Protein AF-A0A6C1RHY1-F1 (afdb_monomer_lite)

Structure (mmCIF, N/CA/C/O backbone):
data_AF-A0A6C1RHY1-F1
#
_entry.id   AF-A0A6C1RHY1-F1
#
loop_
_atom_site.group_PDB
_atom_site.id
_atom_site.type_symbol
_atom_site.label_atom_id
_atom_site.label_alt_id
_atom_site.label_comp_id
_atom_site.label_asym_id
_atom_site.label_entity_id
_atom_site.label_seq_id
_atom_site.pdbx_PDB_ins_code
_atom_site.Cartn_x
_atom_site.Cartn_y
_atom_site.Cartn_z
_atom_site.occupancy
_atom_site.B_iso_or_equiv
_atom_site.auth_seq_id
_atom_site.auth_comp_id
_atom_site.auth_asym_id
_atom_site.auth_atom_id
_atom_site.pdbx_PDB_model_num
ATOM 1 N N . MET A 1 1 ? 21.520 1.377 -17.203 1.00 54.38 1 MET A N 1
ATOM 2 C CA . MET A 1 1 ? 20.411 1.561 -18.165 1.00 54.38 1 MET A CA 1
ATOM 3 C C . MET A 1 1 ? 19.654 2.806 -17.740 1.00 54.38 1 MET A C 1
ATOM 5 O O . MET A 1 1 ? 19.207 2.823 -16.600 1.00 54.38 1 MET A O 1
ATOM 9 N N . HIS A 1 2 ? 19.615 3.848 -18.574 1.00 81.88 2 HIS A N 1
ATOM 10 C CA . HIS A 1 2 ? 18.884 5.083 -18.265 1.00 81.88 2 HIS A CA 1
ATOM 11 C C . HIS A 1 2 ? 17.379 4.798 -18.227 1.00 81.88 2 HIS A C 1
ATOM 13 O O . HIS A 1 2 ? 16.886 4.067 -19.089 1.00 81.88 2 HIS A O 1
ATOM 19 N N . ASP A 1 3 ? 16.674 5.346 -17.235 1.00 87.56 3 ASP A N 1
ATOM 20 C CA . ASP A 1 3 ? 15.243 5.097 -17.020 1.00 87.56 3 ASP A CA 1
ATOM 21 C C . ASP A 1 3 ? 14.406 5.443 -18.259 1.00 87.56 3 ASP A C 1
ATOM 23 O O . ASP A 1 3 ? 13.439 4.750 -18.550 1.00 87.56 3 ASP A O 1
ATOM 27 N N . GLU A 1 4 ? 14.826 6.419 -19.066 1.00 89.81 4 GLU A N 1
ATOM 28 C CA . GLU A 1 4 ? 14.180 6.775 -20.335 1.00 89.81 4 GLU A CA 1
ATOM 29 C C . GLU A 1 4 ? 14.078 5.597 -21.321 1.00 89.81 4 GLU A C 1
ATOM 31 O O . GLU A 1 4 ? 13.006 5.335 -21.867 1.00 89.81 4 GLU A O 1
ATOM 36 N N . ALA A 1 5 ? 15.162 4.837 -21.510 1.00 90.94 5 ALA A N 1
ATOM 37 C CA . ALA A 1 5 ? 15.164 3.683 -22.411 1.00 90.94 5 ALA A CA 1
ATOM 38 C C . ALA A 1 5 ? 14.262 2.557 -21.885 1.00 90.94 5 ALA A C 1
ATOM 40 O O . ALA A 1 5 ? 13.584 1.882 -22.658 1.00 90.94 5 ALA A O 1
ATOM 41 N N . LEU A 1 6 ? 14.230 2.382 -20.562 1.00 92.06 6 LEU A N 1
ATOM 42 C CA . LEU A 1 6 ? 13.371 1.406 -19.902 1.00 92.06 6 LEU A CA 1
ATOM 43 C C . LEU A 1 6 ? 11.891 1.797 -20.018 1.00 92.06 6 LEU A C 1
ATOM 45 O O . LEU A 1 6 ? 11.060 0.961 -20.355 1.00 92.06 6 LEU A O 1
ATOM 49 N N . ILE A 1 7 ? 11.560 3.071 -19.794 1.00 94.00 7 ILE A N 1
ATOM 50 C CA . ILE A 1 7 ? 10.203 3.611 -19.943 1.00 94.00 7 ILE A CA 1
ATOM 51 C C . ILE A 1 7 ? 9.725 3.466 -21.392 1.00 94.00 7 ILE A C 1
ATOM 53 O O . ILE A 1 7 ? 8.589 3.049 -21.611 1.00 94.00 7 ILE A O 1
ATOM 57 N N . ALA A 1 8 ? 10.583 3.765 -22.373 1.00 92.38 8 ALA A N 1
ATOM 58 C CA . ALA A 1 8 ? 10.270 3.571 -23.787 1.00 92.38 8 ALA A CA 1
ATOM 59 C C . ALA A 1 8 ? 10.000 2.092 -24.105 1.00 92.38 8 ALA A C 1
ATOM 61 O O . ALA A 1 8 ? 8.970 1.772 -24.692 1.00 92.38 8 ALA A O 1
ATOM 62 N N . ALA A 1 9 ? 10.856 1.180 -23.630 1.00 92.62 9 ALA A N 1
ATOM 63 C CA . ALA A 1 9 ? 10.649 -0.256 -23.807 1.00 92.62 9 ALA A CA 1
ATOM 64 C C . ALA A 1 9 ? 9.325 -0.735 -23.184 1.00 92.62 9 ALA A C 1
ATOM 66 O O . ALA A 1 9 ? 8.593 -1.503 -23.801 1.00 92.62 9 ALA A O 1
ATOM 67 N N . LEU A 1 10 ? 8.972 -0.246 -21.991 1.00 93.75 10 LEU A N 1
ATOM 68 C CA . LEU A 1 10 ? 7.709 -0.581 -21.325 1.00 93.75 10 LEU A CA 1
ATOM 69 C C . LEU A 1 10 ? 6.482 -0.011 -22.043 1.00 93.75 10 LEU A C 1
ATOM 71 O O . LEU A 1 10 ? 5.404 -0.606 -21.981 1.00 93.75 10 LEU A O 1
ATOM 75 N N . ALA A 1 11 ? 6.630 1.137 -22.707 1.00 90.31 11 ALA A N 1
ATOM 76 C CA . ALA A 1 11 ? 5.564 1.727 -23.499 1.00 90.31 11 ALA A CA 1
ATOM 77 C C . ALA A 1 11 ? 5.227 0.862 -24.725 1.00 90.31 11 ALA A C 1
ATOM 79 O O . ALA A 1 11 ? 4.062 0.775 -25.084 1.00 90.31 11 ALA A O 1
ATOM 80 N N . ASP A 1 12 ? 6.180 0.151 -25.315 1.00 89.19 12 ASP A N 1
ATOM 81 C CA . ASP A 1 12 ? 5.901 -0.680 -26.496 1.00 89.19 12 ASP A CA 1
ATOM 82 C C . ASP A 1 12 ? 5.704 -2.172 -26.164 1.00 89.19 12 ASP A C 1
ATOM 84 O O . ASP A 1 12 ? 5.293 -2.961 -27.016 1.00 89.19 12 ASP A O 1
ATOM 88 N N . ALA A 1 13 ? 5.961 -2.565 -24.915 1.00 92.00 13 ALA A N 1
ATOM 89 C CA . ALA A 1 13 ? 5.894 -3.945 -24.455 1.00 92.00 13 ALA A CA 1
ATOM 90 C C . ALA A 1 13 ? 4.460 -4.484 -24.327 1.00 92.00 13 ALA A C 1
ATOM 92 O O . ALA A 1 13 ? 3.531 -3.793 -23.892 1.00 92.00 13 ALA A O 1
ATOM 93 N N . THR A 1 14 ? 4.300 -5.786 -24.593 1.00 93.81 14 THR A N 1
ATOM 94 C CA . THR A 1 14 ? 3.120 -6.513 -24.118 1.00 93.81 14 THR A CA 1
ATOM 95 C C . THR A 1 14 ? 3.114 -6.559 -22.588 1.00 93.81 14 THR A C 1
ATOM 97 O O . THR A 1 14 ? 4.126 -6.311 -21.933 1.00 93.81 14 THR A O 1
ATOM 100 N N . LEU A 1 15 ? 1.974 -6.902 -21.983 1.00 92.56 15 LEU A N 1
ATOM 101 C CA . LEU A 1 15 ? 1.899 -7.012 -20.524 1.00 92.56 15 LEU A CA 1
ATOM 102 C C . LEU A 1 15 ? 2.893 -8.045 -19.965 1.00 92.56 15 LEU A C 1
ATOM 104 O O . LEU A 1 15 ? 3.502 -7.796 -18.930 1.00 92.56 15 LEU A O 1
ATOM 108 N N . ALA A 1 16 ? 3.053 -9.189 -20.639 1.00 94.19 16 ALA A N 1
ATOM 109 C CA . ALA A 1 16 ? 3.982 -10.233 -20.210 1.00 94.19 16 ALA A CA 1
ATOM 110 C C . ALA A 1 16 ? 5.433 -9.735 -20.272 1.00 94.19 16 ALA A C 1
ATOM 112 O O . ALA A 1 16 ? 6.139 -9.796 -19.266 1.00 94.19 16 ALA A O 1
ATOM 113 N N . ASP A 1 17 ? 5.823 -9.137 -21.400 1.00 95.44 17 ASP A N 1
ATOM 114 C CA . ASP A 1 17 ? 7.170 -8.590 -21.586 1.00 95.44 17 ASP A CA 1
ATOM 115 C C . ASP A 1 17 ? 7.454 -7.467 -20.579 1.00 95.44 17 ASP A C 1
ATOM 117 O O . ASP A 1 17 ? 8.544 -7.390 -20.019 1.00 95.44 17 ASP A O 1
ATOM 121 N N . ALA A 1 18 ? 6.462 -6.623 -20.272 1.00 95.31 18 ALA A N 1
ATOM 122 C CA . ALA A 1 18 ? 6.609 -5.558 -19.285 1.00 95.31 18 ALA A CA 1
ATOM 123 C C . ALA A 1 18 ? 6.934 -6.103 -17.880 1.00 95.31 18 ALA A C 1
ATOM 125 O O . ALA A 1 18 ? 7.758 -5.522 -17.170 1.00 95.31 18 ALA A O 1
ATOM 126 N N . PHE A 1 19 ? 6.341 -7.233 -17.475 1.00 95.25 19 PHE A N 1
ATOM 127 C CA . PHE A 1 19 ? 6.678 -7.888 -16.205 1.00 95.25 19 PHE A CA 1
ATOM 128 C C . PHE A 1 19 ? 8.091 -8.477 -16.199 1.00 95.25 19 PHE A C 1
ATOM 130 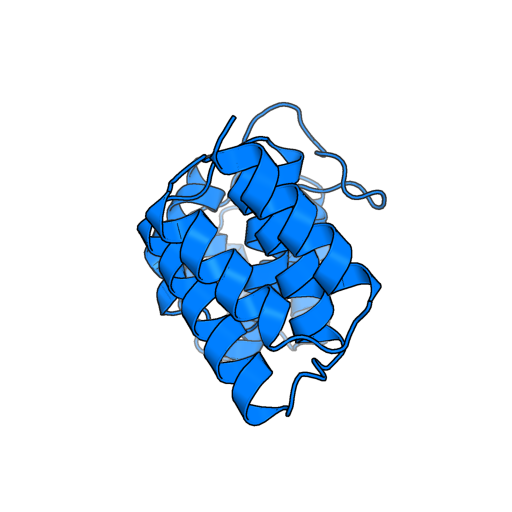O O . PHE A 1 19 ? 8.767 -8.423 -15.165 1.00 95.25 19 PHE A O 1
ATOM 137 N N . GLU A 1 20 ? 8.551 -9.034 -17.317 1.00 95.31 20 GLU A N 1
ATOM 138 C CA . GLU A 1 20 ? 9.913 -9.560 -17.445 1.00 95.31 20 GLU A CA 1
ATOM 139 C C . GLU A 1 20 ? 10.945 -8.431 -17.404 1.00 95.31 20 GLU A C 1
ATOM 141 O O . GLU A 1 20 ? 11.870 -8.473 -16.590 1.00 95.31 20 GLU A O 1
ATOM 146 N N . ILE A 1 21 ? 10.718 -7.371 -18.184 1.00 94.44 21 ILE A N 1
ATOM 147 C CA . ILE A 1 21 ? 11.541 -6.158 -18.210 1.00 94.44 21 ILE A CA 1
ATOM 148 C C . ILE A 1 21 ? 11.680 -5.573 -16.798 1.00 94.44 21 ILE A C 1
ATOM 150 O O . ILE A 1 21 ? 12.793 -5.306 -16.341 1.00 94.44 21 ILE A O 1
ATOM 154 N N . LEU A 1 22 ? 10.567 -5.411 -16.071 1.00 94.81 22 LEU A N 1
ATOM 155 C CA . LEU A 1 22 ? 10.599 -4.884 -14.704 1.00 94.81 22 LEU A CA 1
ATOM 156 C C . LEU A 1 22 ? 11.233 -5.846 -13.701 1.00 94.81 22 LEU A C 1
ATOM 158 O O . LEU A 1 22 ? 11.829 -5.385 -12.730 1.00 94.81 22 LEU A O 1
ATOM 162 N N . SER A 1 23 ? 11.131 -7.160 -13.917 1.00 93.38 23 SER A N 1
ATOM 163 C CA . SER A 1 23 ? 11.814 -8.137 -13.064 1.00 93.38 23 SER A CA 1
ATOM 164 C C . SER A 1 23 ? 13.329 -8.004 -13.200 1.00 93.38 23 SER A C 1
ATOM 166 O O . SER A 1 23 ? 14.000 -7.914 -12.179 1.00 93.38 23 SER A O 1
ATOM 168 N N . GLY A 1 24 ? 13.848 -7.889 -14.428 1.00 91.88 24 GLY A N 1
ATOM 169 C CA . GLY A 1 24 ? 15.274 -7.642 -14.659 1.00 91.88 24 GLY A CA 1
ATOM 170 C C . GLY A 1 24 ? 15.728 -6.282 -14.120 1.00 91.88 24 GLY A C 1
ATOM 171 O O . GLY A 1 24 ? 16.785 -6.174 -13.504 1.00 91.88 24 GLY A O 1
ATOM 172 N N . ALA A 1 25 ? 14.906 -5.237 -14.267 1.00 90.69 25 ALA A N 1
ATOM 173 C CA . ALA A 1 25 ? 15.211 -3.925 -13.692 1.00 90.69 25 ALA A CA 1
ATOM 174 C C . ALA A 1 25 ? 15.291 -3.954 -12.153 1.00 90.69 25 ALA A C 1
ATOM 176 O O . ALA A 1 25 ? 16.091 -3.222 -11.573 1.00 90.69 25 ALA A O 1
ATOM 177 N N . ALA A 1 26 ? 14.489 -4.801 -11.502 1.00 91.25 26 ALA A N 1
ATOM 178 C CA . ALA A 1 26 ? 14.437 -4.943 -10.050 1.00 91.25 26 ALA A CA 1
ATOM 179 C C . ALA A 1 26 ? 15.614 -5.733 -9.444 1.00 91.25 26 ALA A C 1
ATOM 181 O O . ALA A 1 26 ? 15.815 -5.677 -8.232 1.00 91.25 26 ALA A O 1
ATOM 182 N N . GLU A 1 27 ? 16.403 -6.455 -10.247 1.00 86.81 27 GLU A N 1
ATOM 183 C CA . GLU A 1 27 ? 17.592 -7.185 -9.772 1.00 86.81 27 GLU A CA 1
ATOM 184 C C . GLU A 1 27 ? 18.748 -6.254 -9.371 1.00 86.81 27 GLU A C 1
ATOM 186 O O . GLU A 1 27 ? 19.634 -6.653 -8.614 1.00 86.81 27 GLU A O 1
ATOM 191 N N . HIS A 1 28 ? 18.714 -5.000 -9.828 1.00 80.12 28 HIS A N 1
ATOM 192 C CA . HIS A 1 28 ? 19.685 -3.957 -9.501 1.00 80.12 28 HIS A CA 1
ATOM 193 C C . HIS A 1 28 ? 18.967 -2.806 -8.776 1.00 80.12 28 HIS A C 1
ATOM 195 O O . HIS A 1 28 ? 18.522 -1.865 -9.439 1.00 80.12 28 HIS A O 1
ATOM 201 N N . PRO A 1 29 ? 18.798 -2.902 -7.441 1.00 68.00 29 PRO A N 1
ATOM 202 C CA . PRO A 1 29 ? 17.783 -2.173 -6.673 1.00 68.00 29 PRO A CA 1
ATOM 203 C C . PRO A 1 29 ? 18.125 -0.703 -6.379 1.00 68.00 29 PRO A C 1
ATOM 205 O O . PRO A 1 29 ? 17.750 -0.178 -5.332 1.00 68.00 29 PRO A O 1
ATOM 208 N N . ASP A 1 30 ? 18.802 -0.015 -7.295 1.00 80.31 30 ASP A N 1
ATOM 209 C CA . ASP A 1 30 ? 18.948 1.434 -7.192 1.00 80.31 30 ASP A CA 1
ATOM 210 C C . ASP A 1 30 ? 17.560 2.094 -7.232 1.00 80.31 30 ASP A C 1
ATOM 212 O O . ASP A 1 30 ? 16.648 1.635 -7.931 1.00 80.31 30 ASP A O 1
ATOM 216 N N . GLU A 1 31 ? 17.372 3.177 -6.474 1.00 81.25 31 GLU A N 1
ATOM 217 C CA . GLU A 1 31 ? 16.128 3.938 -6.561 1.00 81.25 31 GLU A CA 1
ATOM 218 C C . GLU A 1 31 ? 15.960 4.508 -7.977 1.00 81.25 31 GLU A C 1
ATOM 220 O O . GLU A 1 31 ? 16.819 5.231 -8.481 1.00 81.25 31 GLU A O 1
ATOM 225 N N . ARG A 1 32 ? 14.817 4.205 -8.602 1.00 89.69 32 ARG A N 1
ATOM 226 C CA . ARG A 1 32 ? 14.437 4.657 -9.952 1.00 89.69 32 ARG A CA 1
ATOM 227 C C . ARG A 1 32 ? 13.164 5.503 -9.894 1.00 89.69 32 ARG A C 1
ATOM 229 O O . ARG A 1 32 ? 12.084 5.036 -10.280 1.00 89.69 32 ARG A O 1
ATOM 236 N N . PRO A 1 33 ? 13.234 6.723 -9.332 1.00 87.44 33 PRO A N 1
ATOM 237 C CA . PRO A 1 33 ? 12.052 7.550 -9.112 1.00 87.44 33 PRO A CA 1
ATOM 238 C C . PRO A 1 33 ? 11.375 7.965 -10.424 1.00 87.44 33 PRO A C 1
ATOM 240 O O . PRO A 1 33 ? 10.158 8.117 -10.450 1.00 87.44 33 PRO A O 1
ATOM 243 N N . GLU A 1 34 ? 12.123 8.105 -11.520 1.00 90.75 34 GLU A N 1
ATOM 244 C CA . GLU A 1 34 ? 11.604 8.499 -12.839 1.00 90.75 34 GLU A CA 1
ATOM 245 C C . GLU A 1 34 ? 10.796 7.371 -13.490 1.00 90.75 34 GLU A C 1
ATOM 247 O O . GLU A 1 34 ? 9.679 7.596 -13.978 1.00 90.75 34 GLU A O 1
ATOM 252 N N . LEU A 1 35 ? 11.315 6.140 -13.423 1.00 92.81 35 LEU A N 1
ATOM 253 C CA . LEU A 1 35 ? 10.567 4.939 -13.786 1.00 92.81 35 LEU A CA 1
ATOM 254 C C . LEU A 1 35 ? 9.276 4.832 -12.969 1.00 92.81 35 LEU A C 1
ATOM 256 O O . LEU A 1 35 ? 8.190 4.682 -13.536 1.00 92.81 35 LEU A O 1
ATOM 260 N N . LEU A 1 36 ? 9.376 4.942 -11.640 1.00 92.69 36 LEU A N 1
ATOM 261 C CA . LEU A 1 36 ? 8.217 4.831 -10.759 1.00 92.69 36 LEU A CA 1
ATOM 262 C C . LEU A 1 36 ? 7.185 5.929 -11.041 1.00 92.69 36 LEU A C 1
ATOM 264 O O . LEU A 1 36 ? 5.993 5.638 -11.131 1.00 92.69 36 LEU A O 1
ATOM 268 N N . GLN A 1 37 ? 7.627 7.173 -11.242 1.00 92.56 37 GLN A N 1
ATOM 269 C CA . GLN A 1 37 ? 6.751 8.292 -11.590 1.00 92.56 37 GLN A CA 1
ATOM 270 C C . GLN A 1 37 ? 5.970 8.008 -12.873 1.00 92.56 37 GLN A C 1
ATOM 272 O O . GLN A 1 37 ? 4.771 8.288 -12.934 1.00 92.56 37 GLN A O 1
ATOM 277 N N . SER A 1 38 ? 6.635 7.435 -13.877 1.00 92.38 38 SER A N 1
ATOM 278 C CA . SER A 1 38 ? 6.025 7.084 -15.161 1.00 92.38 38 SER A CA 1
ATOM 279 C C . SER A 1 38 ? 4.991 5.967 -15.013 1.00 92.38 38 SER A C 1
ATOM 281 O O . SER A 1 38 ? 3.892 6.070 -15.554 1.00 92.38 38 SER A O 1
ATOM 283 N N . LEU A 1 39 ? 5.286 4.941 -14.211 1.00 93.31 39 LEU A N 1
ATOM 284 C CA . LEU A 1 39 ? 4.340 3.860 -13.922 1.00 93.31 39 LEU A CA 1
ATOM 285 C C . LEU A 1 39 ? 3.119 4.353 -13.121 1.00 93.31 39 LEU A C 1
ATOM 287 O O . LEU A 1 39 ? 1.986 3.981 -13.420 1.00 93.31 39 LEU A O 1
ATOM 291 N N . VAL A 1 40 ? 3.312 5.232 -12.135 1.00 91.25 40 VAL A N 1
ATOM 292 C CA . VAL A 1 40 ? 2.212 5.787 -11.321 1.00 91.25 40 VAL A CA 1
ATOM 293 C C . VAL A 1 40 ? 1.317 6.729 -12.135 1.00 91.25 40 VAL A C 1
ATOM 295 O O . VAL A 1 40 ? 0.088 6.688 -11.999 1.00 91.25 40 VAL A O 1
ATOM 298 N N . ASN A 1 41 ? 1.914 7.548 -13.008 1.00 90.06 41 ASN A N 1
ATOM 299 C CA . ASN A 1 41 ? 1.180 8.460 -13.892 1.00 90.06 41 ASN A CA 1
ATOM 300 C C . ASN A 1 41 ? 0.476 7.738 -15.047 1.00 90.06 41 ASN A C 1
ATOM 302 O O . ASN A 1 41 ? -0.490 8.268 -15.598 1.00 90.06 41 ASN A O 1
ATOM 306 N N . GLY A 1 42 ? 0.916 6.523 -15.362 1.00 87.12 42 GLY A N 1
ATOM 307 C CA . GLY A 1 42 ? 0.407 5.718 -16.456 1.00 87.12 42 GLY A CA 1
ATOM 308 C C . GLY A 1 42 ? 1.332 5.773 -17.666 1.00 87.12 42 GLY A C 1
ATOM 309 O O . GLY A 1 42 ? 1.698 6.844 -18.151 1.00 87.12 42 GLY A O 1
ATOM 310 N N . LEU A 1 43 ? 1.670 4.596 -18.184 1.00 87.31 43 LEU A N 1
ATOM 311 C CA . LEU A 1 43 ? 2.347 4.464 -19.469 1.00 87.31 43 LEU A CA 1
ATOM 312 C C . LEU A 1 43 ? 1.330 4.686 -20.593 1.00 87.31 43 LEU A C 1
ATOM 314 O O . LEU A 1 43 ? 0.198 4.218 -20.506 1.00 87.31 43 LEU A O 1
ATOM 318 N N . ARG A 1 44 ? 1.726 5.379 -21.669 1.00 80.88 44 ARG A N 1
ATOM 319 C CA . ARG A 1 44 ? 0.811 5.775 -22.763 1.00 80.88 44 ARG A CA 1
ATOM 320 C C . ARG A 1 44 ? 0.063 4.602 -23.408 1.00 80.88 44 ARG A C 1
ATOM 322 O O . ARG A 1 44 ? -1.051 4.785 -23.887 1.00 80.88 44 ARG A O 1
ATOM 329 N N . SER A 1 45 ? 0.675 3.427 -23.431 1.00 79.94 45 SER A N 1
ATOM 330 C CA . SER A 1 45 ? 0.155 2.203 -24.045 1.00 79.94 45 SER A CA 1
ATOM 331 C C . SER A 1 45 ? -0.672 1.327 -23.113 1.00 79.94 45 SER A C 1
ATOM 333 O O . SER A 1 45 ? -1.376 0.429 -23.573 1.00 79.94 45 SER A O 1
ATOM 335 N N . HIS A 1 46 ? -0.619 1.585 -21.807 1.00 83.44 46 HIS A N 1
ATOM 336 C CA . HIS A 1 46 ? -1.251 0.745 -20.803 1.00 83.44 46 HIS A CA 1
ATOM 337 C C . HIS A 1 46 ? -2.408 1.482 -20.146 1.00 83.44 46 HIS A C 1
ATOM 339 O O . HIS A 1 46 ? -2.374 2.688 -19.903 1.00 83.44 46 HIS A O 1
ATOM 345 N N . ARG A 1 47 ? -3.456 0.738 -19.781 1.00 87.94 47 ARG A N 1
ATOM 346 C CA . ARG A 1 47 ? -4.478 1.297 -18.891 1.00 87.94 47 ARG A CA 1
ATOM 347 C C . ARG A 1 47 ? -3.823 1.673 -17.561 1.00 87.94 47 ARG A C 1
ATOM 349 O O . ARG A 1 47 ? -2.895 1.010 -17.100 1.00 87.94 47 ARG A O 1
ATOM 356 N N . ARG A 1 48 ? -4.351 2.700 -16.900 1.00 89.06 48 ARG A N 1
ATOM 357 C CA . ARG A 1 48 ? -3.801 3.204 -15.634 1.00 89.06 48 ARG A CA 1
ATOM 358 C C . ARG A 1 48 ? -3.632 2.114 -14.569 1.00 89.06 48 ARG A C 1
ATOM 360 O O . ARG A 1 48 ? -2.562 2.001 -13.986 1.00 89.06 48 ARG A O 1
ATOM 367 N N . TRP A 1 49 ? -4.646 1.267 -14.378 1.00 87.00 49 TRP A N 1
ATOM 368 C CA . TRP A 1 49 ? -4.587 0.159 -13.416 1.00 87.00 49 TRP A CA 1
ATOM 369 C C . TRP A 1 49 ? -3.496 -0.871 -13.757 1.00 87.00 49 TRP A C 1
ATOM 371 O O . TRP A 1 49 ? -2.853 -1.397 -12.856 1.00 87.00 49 TRP A O 1
ATOM 381 N N . VAL A 1 50 ? -3.217 -1.105 -15.048 1.00 90.81 50 VAL A N 1
ATOM 382 C CA . VAL A 1 50 ? -2.099 -1.960 -15.483 1.00 90.81 50 VAL A CA 1
ATOM 383 C C . VAL A 1 50 ? -0.772 -1.320 -15.093 1.00 90.81 50 VAL A C 1
ATOM 385 O O . VAL A 1 50 ? 0.096 -1.990 -14.548 1.00 90.81 50 VAL A O 1
ATOM 388 N N . SER A 1 51 ? -0.630 -0.010 -15.301 1.00 92.69 51 SER A N 1
ATOM 389 C CA . SER A 1 51 ? 0.587 0.708 -14.903 1.00 92.69 51 SER A CA 1
ATOM 390 C C . SER A 1 51 ? 0.793 0.682 -13.381 1.00 92.69 51 SER A C 1
ATOM 392 O O . SER A 1 51 ? 1.918 0.526 -12.914 1.00 92.69 51 SER A O 1
ATOM 394 N N . HIS A 1 52 ? -0.289 0.732 -12.592 1.00 94.00 52 HIS A N 1
ATOM 395 C CA . HIS A 1 52 ? -0.228 0.559 -11.134 1.00 94.00 52 HIS A CA 1
ATOM 396 C C . HIS A 1 52 ? 0.166 -0.860 -10.719 1.00 94.00 52 HIS A C 1
ATOM 398 O O . HIS A 1 52 ? 0.975 -1.014 -9.807 1.00 94.00 52 HIS A O 1
ATOM 404 N N . MET A 1 53 ? -0.335 -1.893 -11.402 1.00 93.06 53 MET A N 1
ATOM 405 C CA . MET A 1 53 ? 0.117 -3.271 -11.182 1.00 93.06 53 MET A CA 1
ATOM 406 C C . MET A 1 53 ? 1.603 -3.455 -11.508 1.00 93.06 53 MET A C 1
ATOM 408 O O . MET A 1 53 ? 2.317 -4.120 -10.761 1.00 93.06 53 MET A O 1
ATOM 412 N N . LEU A 1 54 ? 2.077 -2.851 -12.599 1.00 94.75 54 LEU A N 1
ATOM 413 C CA . LEU A 1 54 ? 3.488 -2.868 -12.980 1.00 94.75 54 LEU A CA 1
ATOM 414 C C . LEU A 1 54 ? 4.357 -2.144 -11.937 1.00 94.75 54 LEU A C 1
ATOM 416 O O . LEU A 1 54 ? 5.383 -2.682 -11.524 1.00 94.75 54 LEU A O 1
ATOM 420 N N . ALA A 1 55 ? 3.917 -0.981 -11.438 1.00 95.12 55 ALA A N 1
ATOM 421 C CA . ALA A 1 55 ? 4.578 -0.282 -10.330 1.00 95.12 55 ALA A CA 1
ATOM 422 C C . ALA A 1 55 ? 4.661 -1.152 -9.069 1.00 95.12 55 ALA A C 1
ATOM 424 O O . ALA A 1 55 ? 5.723 -1.251 -8.457 1.00 95.12 55 ALA A O 1
ATOM 425 N N . ALA A 1 56 ? 3.554 -1.799 -8.697 1.00 95.00 56 ALA A N 1
ATOM 426 C CA . ALA A 1 56 ? 3.486 -2.681 -7.536 1.00 95.00 56 ALA A CA 1
ATOM 427 C C . ALA A 1 56 ? 4.487 -3.838 -7.662 1.00 95.00 56 ALA A C 1
ATOM 429 O O . ALA A 1 56 ? 5.277 -4.067 -6.748 1.00 95.00 56 ALA A O 1
ATOM 430 N N . HIS A 1 57 ? 4.506 -4.507 -8.818 1.00 95.00 57 HIS A N 1
ATOM 431 C CA . HIS A 1 57 ? 5.439 -5.597 -9.101 1.00 95.00 57 HIS A CA 1
ATOM 432 C C . HIS A 1 57 ? 6.898 -5.149 -9.028 1.00 95.00 57 HIS A C 1
ATOM 434 O O . HIS A 1 57 ? 7.698 -5.782 -8.342 1.00 95.00 57 HIS A O 1
ATOM 440 N N . TYR A 1 58 ? 7.239 -4.044 -9.697 1.00 95.38 58 TYR A N 1
ATOM 441 C CA . TYR A 1 58 ? 8.591 -3.488 -9.670 1.00 95.38 58 TYR A CA 1
ATOM 442 C C . TYR A 1 58 ? 9.055 -3.219 -8.234 1.00 95.38 58 TYR A C 1
ATOM 444 O O . TYR A 1 58 ? 10.117 -3.685 -7.829 1.00 95.38 58 TYR A O 1
ATOM 452 N N . LEU A 1 59 ? 8.231 -2.529 -7.443 1.00 94.75 59 LEU A N 1
A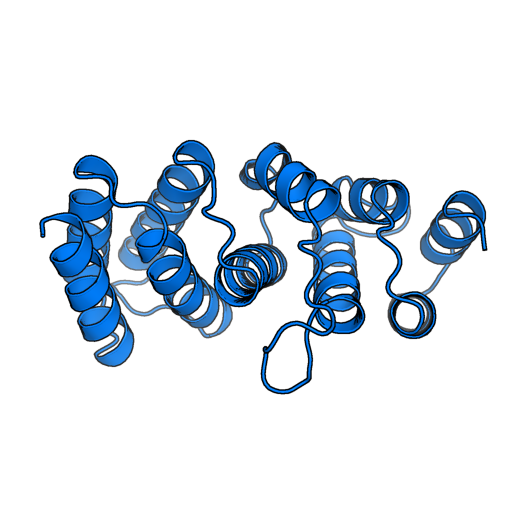TOM 453 C CA . LEU A 1 59 ? 8.552 -2.163 -6.067 1.00 94.75 59 LEU A CA 1
ATOM 454 C C . LEU A 1 59 ? 8.713 -3.376 -5.150 1.00 94.75 59 LEU A C 1
ATOM 456 O O . LEU A 1 59 ? 9.673 -3.435 -4.384 1.00 94.75 59 LEU A O 1
ATOM 460 N N . GLU A 1 60 ? 7.805 -4.352 -5.220 1.00 93.69 60 GLU A N 1
ATOM 461 C CA . GLU A 1 60 ? 7.930 -5.572 -4.418 1.00 93.69 60 GLU A CA 1
ATOM 462 C C . GLU A 1 60 ? 9.213 -6.323 -4.756 1.00 93.69 60 GLU A C 1
ATOM 464 O O . GLU A 1 60 ? 9.919 -6.768 -3.853 1.00 93.69 60 GLU A O 1
ATOM 469 N N . ARG A 1 61 ? 9.553 -6.436 -6.044 1.00 93.69 61 ARG A N 1
ATOM 470 C CA . ARG A 1 61 ? 10.770 -7.134 -6.459 1.00 93.69 61 ARG A CA 1
ATOM 471 C C . ARG A 1 61 ? 12.040 -6.377 -6.108 1.00 93.69 61 ARG A C 1
ATOM 473 O O . ARG A 1 61 ? 12.995 -7.024 -5.695 1.00 93.69 61 ARG A O 1
ATOM 480 N N . ALA A 1 62 ? 12.052 -5.057 -6.263 1.00 93.06 62 ALA A N 1
ATOM 481 C CA . ALA A 1 62 ? 13.248 -4.249 -6.055 1.00 93.06 62 ALA A CA 1
ATOM 482 C C . ALA A 1 62 ? 13.538 -4.022 -4.565 1.00 93.06 62 ALA A C 1
ATOM 484 O O . ALA A 1 62 ? 14.697 -3.965 -4.166 1.00 93.06 62 ALA A O 1
ATOM 485 N N . MET A 1 63 ? 12.498 -3.948 -3.727 1.00 94.00 63 MET A N 1
ATOM 486 C CA . MET A 1 63 ? 12.636 -3.468 -2.346 1.00 94.00 63 MET A CA 1
ATOM 487 C C . MET A 1 63 ? 12.331 -4.525 -1.282 1.00 94.00 63 MET A C 1
ATOM 489 O O . MET A 1 63 ? 12.783 -4.387 -0.148 1.00 94.00 63 MET A O 1
ATOM 493 N N . LEU A 1 64 ? 11.602 -5.598 -1.611 1.00 93.19 64 LEU A N 1
ATOM 494 C CA . LEU A 1 64 ? 11.199 -6.610 -0.631 1.00 93.19 64 LEU A CA 1
ATOM 495 C C . LEU A 1 64 ? 11.731 -8.002 -0.966 1.00 93.19 64 LEU A C 1
ATOM 497 O O . LEU A 1 64 ? 11.706 -8.472 -2.107 1.00 93.19 64 LEU A O 1
ATOM 501 N N . GLN A 1 65 ? 12.204 -8.689 0.065 1.00 92.88 65 GLN A N 1
ATOM 502 C CA . GLN A 1 65 ? 12.477 -10.116 0.013 1.00 92.88 65 GLN A CA 1
ATOM 503 C C . GLN A 1 65 ? 11.150 -10.899 -0.068 1.00 92.88 65 GLN A C 1
ATOM 505 O O . GLN A 1 65 ? 10.083 -10.353 0.239 1.00 92.88 65 GLN A O 1
ATOM 510 N N . PRO A 1 66 ? 11.170 -12.186 -0.467 1.00 90.00 66 PRO A N 1
ATOM 511 C CA . PRO A 1 66 ? 9.955 -13.003 -0.536 1.00 90.00 66 PRO A CA 1
ATOM 512 C C . PRO A 1 66 ? 9.178 -13.088 0.785 1.00 90.00 66 PRO A C 1
ATOM 514 O O . PRO A 1 66 ? 7.952 -13.186 0.769 1.00 90.00 66 PRO A O 1
ATOM 517 N N . ASP A 1 67 ? 9.871 -13.003 1.922 1.00 91.88 67 ASP A N 1
ATOM 518 C CA . ASP A 1 67 ? 9.273 -12.979 3.262 1.00 91.88 67 ASP A CA 1
ATOM 519 C C . ASP A 1 67 ? 8.694 -11.602 3.656 1.00 91.88 67 ASP A C 1
ATOM 521 O O . ASP A 1 67 ? 8.044 -11.467 4.691 1.00 91.88 67 ASP A O 1
ATOM 525 N N . GLY A 1 68 ? 8.875 -10.582 2.811 1.00 89.69 68 GLY A N 1
ATOM 526 C CA . GLY A 1 68 ? 8.429 -9.211 3.041 1.00 89.69 68 GLY A CA 1
ATOM 527 C C . GLY A 1 68 ? 9.376 -8.355 3.874 1.00 89.69 68 GLY A C 1
ATOM 528 O O . GLY A 1 68 ? 9.016 -7.214 4.161 1.00 89.69 68 GLY A O 1
ATOM 529 N N . SER A 1 69 ? 10.556 -8.858 4.241 1.00 93.19 69 SER A N 1
ATOM 530 C CA . SER A 1 69 ? 11.609 -8.034 4.833 1.00 93.19 69 SER A CA 1
ATOM 531 C C . SER A 1 69 ? 12.257 -7.111 3.784 1.00 93.19 69 SER A C 1
ATOM 533 O O . SER A 1 69 ? 12.200 -7.404 2.583 1.00 93.19 69 SER A O 1
ATOM 535 N N . PRO A 1 70 ? 12.857 -5.980 4.194 1.00 94.38 70 PRO A N 1
ATOM 536 C CA . PRO A 1 70 ? 13.622 -5.126 3.289 1.00 94.38 70 PRO A CA 1
ATOM 537 C C . PRO A 1 70 ? 14.752 -5.884 2.577 1.00 94.38 70 PRO A C 1
ATOM 539 O O . PRO A 1 70 ? 15.441 -6.709 3.181 1.00 94.38 70 PRO A O 1
ATOM 542 N N . ARG A 1 71 ? 14.982 -5.586 1.294 1.00 91.38 71 ARG A N 1
ATOM 543 C CA . ARG A 1 71 ? 16.167 -6.077 0.555 1.00 91.38 71 ARG A CA 1
ATOM 544 C C . ARG A 1 71 ? 17.447 -5.338 0.908 1.00 91.38 71 ARG A C 1
ATOM 546 O O . ARG A 1 71 ? 18.532 -5.890 0.776 1.00 91.38 71 ARG A O 1
ATOM 553 N N . THR A 1 72 ? 17.301 -4.090 1.321 1.00 88.88 72 THR A N 1
ATOM 554 C CA . THR A 1 72 ? 18.380 -3.199 1.735 1.00 88.88 72 THR A CA 1
ATOM 555 C C . THR A 1 72 ? 17.968 -2.515 3.030 1.00 88.88 72 THR A C 1
ATOM 557 O O . THR A 1 72 ? 16.777 -2.344 3.289 1.00 88.88 72 THR A O 1
ATOM 560 N N . GLU A 1 73 ? 18.942 -2.123 3.844 1.00 87.38 73 GLU A N 1
ATOM 561 C CA . GLU A 1 73 ? 18.700 -1.304 5.036 1.00 87.38 73 GLU A CA 1
ATOM 562 C C . GLU A 1 73 ? 18.355 0.146 4.670 1.00 87.38 73 GLU A C 1
ATOM 564 O O . GLU A 1 73 ? 17.715 0.854 5.448 1.00 87.38 73 GLU A O 1
ATOM 569 N N . GLN A 1 74 ? 18.754 0.593 3.475 1.00 88.88 74 GLN A N 1
ATOM 570 C CA . GLN A 1 74 ? 18.480 1.942 3.007 1.00 88.88 74 GLN A CA 1
ATOM 571 C C . GLN A 1 74 ? 16.998 2.101 2.669 1.00 88.88 74 GLN A C 1
ATOM 573 O O . GLN A 1 74 ? 16.457 1.405 1.812 1.00 88.88 74 GLN A O 1
ATOM 578 N N . VAL A 1 75 ? 16.346 3.053 3.336 1.00 86.94 75 VAL A N 1
ATOM 579 C CA . VAL A 1 75 ? 14.950 3.403 3.067 1.00 86.94 75 VAL A CA 1
ATOM 580 C C . VAL A 1 75 ? 14.830 3.980 1.652 1.00 86.94 75 VAL A C 1
ATOM 582 O O . VAL A 1 75 ? 15.551 4.936 1.355 1.00 86.94 75 VAL A O 1
ATOM 585 N N . PRO A 1 76 ? 13.903 3.478 0.811 1.00 89.88 76 PRO A N 1
ATOM 586 C CA . PRO A 1 76 ? 13.659 4.017 -0.521 1.00 89.88 76 PRO A CA 1
ATOM 587 C C . PRO A 1 76 ? 12.814 5.300 -0.428 1.00 89.88 76 PRO A C 1
ATOM 589 O O . PRO A 1 76 ? 11.619 5.316 -0.746 1.00 89.88 76 PRO A O 1
ATOM 592 N N . ALA A 1 77 ? 13.403 6.356 0.136 1.00 89.12 77 ALA A N 1
ATOM 593 C CA . ALA A 1 77 ? 12.690 7.552 0.568 1.00 89.12 77 ALA A CA 1
ATOM 594 C C . ALA A 1 77 ? 12.026 8.279 -0.607 1.00 89.12 77 ALA A C 1
ATOM 596 O O . ALA A 1 77 ? 10.858 8.649 -0.497 1.00 89.12 77 ALA A O 1
ATOM 597 N N . LEU A 1 78 ? 12.716 8.406 -1.747 1.00 90.94 78 LEU A N 1
ATOM 598 C CA . LEU A 1 78 ? 12.162 9.088 -2.923 1.00 90.94 78 LEU A CA 1
ATOM 599 C C . LEU A 1 78 ? 10.947 8.331 -3.464 1.00 90.94 78 LEU A C 1
ATOM 601 O O . LEU A 1 78 ? 9.922 8.929 -3.796 1.00 90.94 78 LEU A O 1
ATOM 605 N N . SER A 1 79 ? 11.043 7.003 -3.505 1.00 92.31 79 SER A N 1
ATOM 606 C CA . SER A 1 79 ? 9.957 6.134 -3.953 1.00 92.31 79 SER A CA 1
ATOM 607 C C . SER A 1 79 ? 8.730 6.221 -3.034 1.00 92.31 79 SER A C 1
ATOM 609 O O . SER A 1 79 ? 7.599 6.349 -3.510 1.00 92.31 79 SER A O 1
ATOM 611 N N . LEU A 1 80 ? 8.936 6.200 -1.712 1.00 94.31 80 LEU A N 1
ATOM 612 C CA . LEU A 1 80 ? 7.860 6.312 -0.721 1.00 94.31 80 LEU A CA 1
ATOM 613 C C . LEU A 1 80 ? 7.207 7.699 -0.717 1.00 94.31 80 LEU A C 1
ATOM 615 O O . LEU A 1 80 ? 5.979 7.797 -0.667 1.00 94.31 80 LEU A O 1
ATOM 619 N N . GLU A 1 81 ? 7.996 8.767 -0.819 1.00 95.50 81 GLU A N 1
ATOM 620 C CA . GLU A 1 81 ? 7.493 10.141 -0.907 1.00 95.50 81 GLU A CA 1
ATOM 621 C C . GLU A 1 81 ? 6.663 10.366 -2.172 1.00 95.50 81 GLU A C 1
ATOM 623 O O . GLU A 1 81 ? 5.590 10.975 -2.115 1.00 95.50 81 GLU A O 1
ATOM 628 N N . LEU A 1 82 ? 7.116 9.828 -3.306 1.00 94.31 82 LEU A N 1
ATOM 629 C CA . LEU A 1 82 ? 6.381 9.880 -4.562 1.00 94.31 82 LEU A CA 1
ATOM 630 C C . LEU A 1 82 ? 5.033 9.164 -4.443 1.00 94.31 82 LEU A C 1
ATOM 632 O O . LEU A 1 82 ? 4.000 9.754 -4.763 1.00 94.31 82 LEU A O 1
ATOM 636 N N . LEU A 1 83 ? 5.016 7.926 -3.941 1.00 94.81 83 LEU A N 1
ATOM 637 C CA . LEU A 1 83 ? 3.769 7.180 -3.746 1.00 94.81 83 LEU A CA 1
ATOM 638 C C . LEU A 1 83 ? 2.825 7.892 -2.779 1.00 94.81 83 LEU A C 1
ATOM 640 O O . LEU A 1 83 ? 1.622 7.931 -3.021 1.00 94.81 83 LEU A O 1
ATOM 644 N N . ALA A 1 84 ? 3.353 8.487 -1.709 1.00 96.19 84 ALA A N 1
ATOM 645 C CA . ALA A 1 84 ? 2.551 9.235 -0.753 1.00 96.19 84 ALA A CA 1
ATOM 646 C C . ALA A 1 84 ? 1.915 10.485 -1.383 1.00 96.19 84 ALA A C 1
ATOM 648 O O . ALA A 1 84 ? 0.728 10.742 -1.171 1.00 96.19 84 ALA A O 1
ATOM 649 N N . ARG A 1 85 ? 2.668 11.237 -2.197 1.00 95.56 85 ARG A N 1
ATOM 650 C CA . ARG A 1 85 ? 2.153 12.402 -2.937 1.00 95.56 85 ARG A CA 1
ATOM 651 C C . ARG A 1 85 ? 1.047 12.002 -3.913 1.00 95.56 85 ARG A C 1
ATOM 653 O O . ARG A 1 85 ? 0.006 12.658 -3.988 1.00 95.56 85 ARG A O 1
ATOM 660 N N . GLU A 1 86 ? 1.255 10.903 -4.625 1.00 93.38 86 GLU A N 1
ATOM 661 C CA . GLU A 1 86 ? 0.325 10.414 -5.640 1.00 93.38 86 GLU A CA 1
ATOM 662 C C . GLU A 1 86 ? -0.766 9.493 -5.069 1.00 93.38 86 GLU A C 1
ATOM 664 O O . GLU A 1 86 ? -1.623 9.040 -5.819 1.00 93.38 86 GLU A O 1
ATOM 669 N N . TYR A 1 87 ? -0.810 9.239 -3.757 1.00 93.31 87 TYR A N 1
ATOM 670 C CA . TYR A 1 87 ? -1.675 8.204 -3.173 1.00 93.31 87 TYR A CA 1
ATOM 671 C C . TYR A 1 87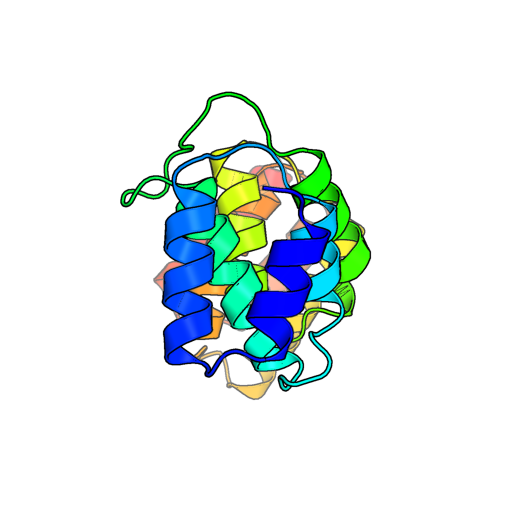 ? -3.160 8.373 -3.527 1.00 93.31 87 TYR A C 1
ATOM 673 O O . TYR A 1 87 ? -3.842 7.410 -3.864 1.00 93.31 87 TYR A O 1
ATOM 681 N N . HIS A 1 88 ? -3.653 9.614 -3.537 1.00 90.00 88 HIS A N 1
ATOM 682 C CA . HIS A 1 88 ? -5.035 9.954 -3.905 1.00 90.00 88 HIS A CA 1
ATOM 683 C C . HIS A 1 88 ? -5.406 9.605 -5.359 1.00 90.00 88 HIS A C 1
ATOM 685 O O . HIS A 1 88 ? -6.581 9.584 -5.716 1.00 90.00 88 HIS A O 1
ATOM 691 N N . ARG A 1 89 ? -4.405 9.365 -6.210 1.00 87.81 89 ARG A N 1
ATOM 692 C CA . ARG A 1 89 ? -4.534 8.973 -7.618 1.00 87.81 89 ARG A CA 1
ATOM 693 C C . ARG A 1 89 ? -4.361 7.473 -7.832 1.00 87.81 89 ARG A C 1
ATOM 695 O O . ARG A 1 89 ? -4.591 6.998 -8.945 1.00 87.81 89 ARG A O 1
ATOM 702 N N . ILE A 1 90 ? -3.928 6.748 -6.805 1.00 89.88 90 ILE A N 1
ATOM 703 C CA . ILE A 1 90 ? -3.752 5.303 -6.842 1.00 89.88 90 ILE A CA 1
ATOM 704 C C . ILE A 1 90 ? -5.094 4.673 -6.486 1.00 89.88 90 ILE A C 1
ATOM 706 O O . ILE A 1 90 ? -5.483 4.613 -5.324 1.00 89.88 90 ILE A O 1
ATOM 710 N N . GLU A 1 91 ? -5.814 4.216 -7.504 1.00 81.00 91 GLU A N 1
ATOM 711 C CA . GLU A 1 91 ? -7.110 3.542 -7.346 1.00 81.00 91 GLU A CA 1
ATOM 712 C C . GLU A 1 91 ? -6.941 2.030 -7.129 1.00 81.00 91 GLU A C 1
ATOM 714 O O . GLU A 1 91 ? -7.845 1.357 -6.634 1.00 81.00 91 GLU A O 1
ATOM 719 N N . ASP A 1 92 ? -5.775 1.489 -7.488 1.00 89.56 92 ASP A N 1
ATOM 720 C CA . ASP A 1 92 ? -5.491 0.066 -7.391 1.00 89.56 92 ASP A CA 1
ATOM 721 C C . ASP A 1 92 ? -5.041 -0.334 -5.976 1.00 89.56 92 ASP A C 1
ATOM 723 O O . ASP A 1 92 ? -3.982 0.067 -5.484 1.00 89.56 92 ASP A O 1
ATOM 727 N N . SER A 1 93 ? -5.843 -1.182 -5.327 1.00 91.06 93 SER A N 1
ATOM 728 C CA . SER A 1 93 ? -5.564 -1.675 -3.971 1.00 91.06 93 SER A CA 1
ATOM 729 C C . SER A 1 93 ? -4.261 -2.481 -3.855 1.00 91.06 93 SER A C 1
ATOM 731 O O . SER A 1 93 ? -3.715 -2.583 -2.757 1.00 91.06 93 SER A O 1
ATOM 733 N N . THR A 1 94 ? -3.730 -3.037 -4.950 1.00 93.19 94 THR A N 1
ATOM 734 C CA . THR A 1 94 ? -2.451 -3.763 -4.958 1.00 93.19 94 THR A CA 1
ATOM 735 C C . THR A 1 94 ? -1.306 -2.788 -4.750 1.00 93.19 94 THR A C 1
ATOM 737 O O . THR A 1 94 ? -0.518 -2.976 -3.827 1.00 93.19 94 THR A O 1
ATOM 740 N N . LEU A 1 95 ? -1.248 -1.700 -5.524 1.00 95.12 95 LEU A N 1
ATOM 741 C CA . LEU A 1 95 ? -0.203 -0.687 -5.350 1.00 95.12 95 LEU A CA 1
ATOM 742 C C . LEU A 1 95 ? -0.299 0.004 -3.983 1.00 95.12 95 LEU A C 1
ATOM 744 O O . LEU A 1 95 ? 0.721 0.200 -3.322 1.00 95.12 95 LEU A O 1
ATOM 748 N N . GLN A 1 96 ? -1.514 0.291 -3.506 1.00 96.88 96 GLN A N 1
ATOM 749 C CA . GLN A 1 96 ? -1.714 0.789 -2.139 1.00 96.88 96 GLN A CA 1
ATOM 750 C C . GLN A 1 96 ? -1.203 -0.201 -1.078 1.00 96.88 96 GLN A C 1
ATOM 752 O O . GLN A 1 96 ? -0.573 0.196 -0.097 1.00 96.88 96 GLN A O 1
ATOM 757 N N . THR A 1 97 ? -1.441 -1.502 -1.279 1.00 97.19 97 THR A N 1
ATOM 758 C CA . THR A 1 97 ? -0.948 -2.555 -0.381 1.00 97.19 97 THR A CA 1
ATOM 759 C C . THR A 1 97 ? 0.577 -2.565 -0.341 1.00 97.19 97 THR A C 1
ATOM 761 O O . THR A 1 97 ? 1.152 -2.597 0.747 1.00 97.19 97 THR A O 1
ATOM 764 N N . VAL A 1 98 ? 1.234 -2.494 -1.503 1.00 96.88 98 VAL A N 1
ATOM 765 C CA . VAL A 1 98 ? 2.700 -2.444 -1.602 1.00 96.88 98 VAL A CA 1
ATOM 766 C C . VAL A 1 98 ? 3.250 -1.214 -0.894 1.00 96.88 98 VAL A C 1
ATOM 768 O O . VAL A 1 98 ? 4.181 -1.342 -0.105 1.00 96.88 98 VAL A O 1
ATOM 771 N N . PHE A 1 99 ? 2.637 -0.045 -1.086 1.00 97.50 99 PHE A N 1
ATOM 772 C CA . PHE A 1 99 ? 3.029 1.175 -0.385 1.00 97.50 99 PHE A CA 1
ATOM 773 C C . PHE A 1 99 ? 3.029 1.003 1.145 1.00 97.50 99 PHE A C 1
ATOM 775 O O . PHE A 1 99 ? 4.028 1.312 1.801 1.00 97.50 99 PHE A O 1
ATOM 782 N N . PHE A 1 100 ? 1.952 0.467 1.731 1.00 98.00 100 PHE A N 1
ATOM 783 C CA . PHE A 1 100 ? 1.908 0.252 3.183 1.00 98.00 100 PHE A CA 1
ATOM 784 C C . PHE A 1 100 ? 2.856 -0.846 3.647 1.00 98.00 100 PHE A C 1
ATOM 786 O O . PHE A 1 100 ? 3.478 -0.712 4.697 1.00 98.00 100 PHE A O 1
ATOM 793 N N . ARG A 1 101 ? 3.016 -1.906 2.855 1.00 97.31 101 ARG A N 1
ATOM 794 C CA . ARG A 1 101 ? 3.947 -2.993 3.153 1.00 97.31 101 ARG A CA 1
ATOM 795 C C . ARG A 1 101 ? 5.394 -2.491 3.191 1.00 97.31 101 ARG A C 1
ATOM 797 O O . ARG A 1 101 ? 6.102 -2.800 4.144 1.00 97.31 101 ARG A O 1
ATOM 804 N N . LEU A 1 102 ? 5.799 -1.662 2.225 1.00 96.69 102 LEU A N 1
ATOM 805 C CA . LEU A 1 102 ? 7.094 -0.974 2.231 1.00 96.69 102 LEU A CA 1
ATOM 806 C C . LEU A 1 102 ? 7.228 -0.048 3.441 1.00 96.69 102 LEU A C 1
ATOM 808 O O . LEU A 1 102 ? 8.230 -0.105 4.146 1.00 96.69 102 LEU A O 1
ATOM 812 N N . SER A 1 103 ? 6.201 0.753 3.725 1.00 96.88 103 SER A N 1
ATOM 813 C CA . SER A 1 103 ? 6.190 1.658 4.880 1.00 96.88 103 SER A CA 1
ATOM 814 C C . SER A 1 103 ? 6.432 0.905 6.194 1.00 96.88 103 SER A C 1
ATOM 816 O O . SER A 1 103 ? 7.259 1.314 7.003 1.00 96.88 103 SER A O 1
ATOM 818 N N . THR A 1 104 ? 5.783 -0.246 6.391 1.00 96.31 104 THR A N 1
ATOM 819 C CA . THR A 1 104 ? 6.019 -1.105 7.559 1.00 96.31 104 THR A CA 1
ATOM 820 C C . THR A 1 104 ? 7.413 -1.730 7.550 1.00 96.31 104 THR A C 1
ATOM 822 O O . THR A 1 104 ? 8.104 -1.663 8.565 1.00 96.31 104 THR A O 1
ATOM 825 N N . ALA A 1 105 ? 7.840 -2.312 6.425 1.00 96.62 105 ALA A N 1
ATOM 826 C CA . ALA A 1 105 ? 9.129 -2.995 6.309 1.00 96.62 105 ALA A CA 1
ATOM 827 C C . ALA A 1 105 ? 10.305 -2.055 6.620 1.00 96.62 105 ALA A C 1
ATOM 829 O O . ALA A 1 105 ? 11.205 -2.412 7.377 1.00 96.62 105 ALA A O 1
ATOM 830 N N . TYR A 1 106 ? 10.244 -0.828 6.104 1.00 96.00 106 TYR A N 1
ATOM 831 C CA . TYR A 1 106 ? 11.260 0.206 6.293 1.00 96.00 106 TYR A CA 1
ATOM 832 C C . TYR A 1 106 ? 11.010 1.109 7.506 1.00 96.00 106 TYR A C 1
ATOM 834 O O . TYR A 1 106 ? 11.735 2.081 7.703 1.00 96.00 106 TYR A O 1
ATOM 842 N N . ARG A 1 107 ? 9.983 0.817 8.321 1.00 95.56 107 ARG A N 1
ATOM 843 C CA . ARG A 1 107 ? 9.547 1.654 9.457 1.00 95.56 107 ARG A CA 1
ATOM 844 C C . ARG A 1 107 ? 9.383 3.135 9.089 1.00 95.56 107 ARG A C 1
ATOM 846 O O . ARG A 1 107 ? 9.626 4.019 9.907 1.00 95.56 107 ARG A O 1
ATOM 853 N N . TRP A 1 108 ? 8.963 3.404 7.859 1.00 95.88 108 TRP A N 1
ATOM 854 C CA . TRP A 1 108 ? 8.737 4.745 7.349 1.00 95.88 108 TRP A CA 1
ATOM 855 C C . TRP A 1 108 ? 7.276 5.136 7.613 1.00 95.88 108 TRP A C 1
ATOM 857 O O . TRP A 1 108 ? 6.375 4.511 7.050 1.00 95.88 108 TRP A O 1
ATOM 867 N N . PRO A 1 109 ? 6.997 6.119 8.487 1.00 95.62 109 PRO A N 1
ATOM 868 C CA . PRO A 1 109 ? 5.631 6.437 8.885 1.00 95.62 109 PRO A CA 1
ATOM 869 C C . PRO A 1 109 ? 4.908 7.207 7.767 1.00 95.62 109 PRO A C 1
ATOM 871 O O . PRO A 1 109 ? 5.295 8.350 7.496 1.00 95.62 109 PRO A O 1
ATOM 874 N N . PRO A 1 110 ? 3.825 6.673 7.165 1.00 96.69 110 PRO A N 1
ATOM 875 C CA . PRO A 1 110 ? 3.109 7.373 6.101 1.00 96.69 110 PRO A CA 1
ATOM 876 C C . PRO A 1 110 ? 2.528 8.714 6.569 1.00 96.69 110 PRO A C 1
ATOM 878 O O . PRO A 1 110 ? 2.147 8.837 7.736 1.00 96.69 110 PRO A O 1
ATOM 881 N N . PRO A 1 111 ? 2.403 9.727 5.692 1.00 96.31 111 PRO A N 1
ATOM 882 C CA . PRO A 1 111 ? 1.766 10.991 6.045 1.00 96.31 111 PRO A CA 1
ATOM 883 C C . PRO A 1 111 ? 0.329 10.809 6.554 1.00 96.31 111 PRO A C 1
ATOM 885 O O . PRO A 1 111 ? -0.425 10.001 6.011 1.00 96.31 111 PRO A O 1
ATOM 888 N N . ASN A 1 112 ? -0.091 11.620 7.534 1.00 94.88 112 ASN A N 1
ATOM 889 C CA . ASN A 1 112 ? -1.459 11.571 8.078 1.00 94.88 112 ASN A CA 1
ATOM 890 C C . ASN A 1 112 ? -2.526 11.729 6.989 1.00 94.88 112 ASN A C 1
ATOM 892 O O . ASN A 1 112 ? -3.551 11.061 7.032 1.00 94.88 112 ASN A O 1
ATOM 896 N N . THR A 1 113 ? -2.282 12.567 5.981 1.00 95.44 113 THR A N 1
ATOM 897 C CA . THR A 1 113 ? -3.195 12.743 4.843 1.00 95.44 113 THR A CA 1
ATOM 898 C C . THR A 1 113 ? -3.423 11.440 4.074 1.00 95.44 113 THR A C 1
ATOM 900 O O . THR A 1 113 ? -4.561 11.127 3.731 1.00 95.44 113 THR A O 1
ATOM 903 N N . VAL A 1 114 ? -2.368 10.648 3.865 1.00 97.38 114 VAL A N 1
ATOM 904 C CA . VAL A 1 114 ? -2.436 9.327 3.225 1.00 97.38 114 VAL A CA 1
ATOM 905 C C . VAL A 1 114 ? -3.178 8.333 4.115 1.00 97.38 114 VAL A C 1
ATOM 907 O O . VAL A 1 114 ? -4.090 7.652 3.646 1.00 97.38 114 VAL A O 1
ATOM 910 N N . LEU A 1 115 ? -2.841 8.290 5.409 1.00 97.62 115 LEU A N 1
ATOM 911 C CA . LEU A 1 115 ? -3.483 7.393 6.373 1.00 97.62 115 LEU A CA 1
ATOM 912 C C . LEU A 1 115 ? -4.984 7.669 6.495 1.00 97.62 115 LEU A C 1
ATOM 914 O O . LEU A 1 115 ? -5.781 6.736 6.426 1.00 97.62 115 LEU A O 1
ATOM 918 N N . MET A 1 116 ? -5.380 8.937 6.610 1.00 96.88 116 MET A N 1
ATOM 919 C CA . MET A 1 116 ? -6.785 9.345 6.670 1.00 96.88 116 MET A CA 1
ATOM 920 C C . MET A 1 116 ? -7.520 9.030 5.366 1.00 96.88 116 MET A C 1
ATOM 922 O O . MET A 1 116 ? -8.668 8.588 5.394 1.00 96.88 116 MET A O 1
ATOM 926 N N . HIS A 1 117 ? -6.880 9.224 4.210 1.00 96.62 117 HIS A N 1
ATOM 927 C CA . HIS A 1 117 ? -7.488 8.884 2.926 1.00 96.62 117 HIS A CA 1
ATOM 928 C C . HIS A 1 117 ? -7.749 7.376 2.801 1.00 96.62 117 HIS A C 1
ATOM 930 O O . HIS A 1 117 ? -8.872 6.970 2.504 1.00 96.62 117 HIS A O 1
ATOM 936 N N . ALA A 1 118 ? -6.745 6.544 3.093 1.00 97.25 118 ALA A N 1
ATOM 937 C CA . ALA A 1 118 ? -6.871 5.088 3.064 1.00 97.25 118 ALA A CA 1
ATOM 938 C C . ALA A 1 118 ? -7.920 4.572 4.061 1.00 97.25 118 ALA A C 1
ATOM 940 O O . ALA A 1 118 ? -8.719 3.700 3.726 1.00 97.25 118 ALA A O 1
ATOM 941 N N . ALA A 1 119 ? -7.968 5.152 5.262 1.00 97.25 119 ALA A N 1
ATOM 942 C CA . ALA A 1 119 ? -8.963 4.825 6.276 1.00 97.25 119 ALA A CA 1
ATOM 943 C C . ALA A 1 119 ? -10.397 5.076 5.784 1.00 97.25 119 ALA A C 1
ATOM 945 O O . ALA A 1 119 ? -11.258 4.208 5.905 1.00 97.25 119 ALA A O 1
ATOM 946 N N . ASN A 1 120 ? -10.646 6.236 5.169 1.00 96.62 120 ASN A N 1
ATOM 947 C CA . ASN A 1 120 ? -11.956 6.566 4.610 1.00 96.62 120 ASN A CA 1
ATOM 948 C C . ASN A 1 120 ? -12.350 5.618 3.467 1.00 96.62 120 ASN A C 1
ATOM 950 O O . ASN A 1 120 ? -13.492 5.164 3.421 1.00 96.62 120 ASN A O 1
ATOM 954 N N . GLN A 1 121 ? -11.408 5.267 2.582 1.00 96.06 121 GLN A N 1
ATOM 955 C CA . GLN A 1 121 ? -11.649 4.268 1.534 1.00 96.06 121 GLN A CA 1
ATOM 956 C C . GLN A 1 121 ? -12.010 2.898 2.130 1.00 96.06 121 GLN A C 1
ATOM 958 O O . GLN A 1 121 ? -12.969 2.260 1.693 1.00 96.06 121 GLN A O 1
ATOM 963 N N . LEU A 1 122 ? -11.274 2.453 3.154 1.00 97.06 122 LEU A N 1
ATOM 964 C CA . LEU A 1 122 ? -11.542 1.195 3.850 1.00 97.06 122 LEU A CA 1
ATOM 965 C C . LEU A 1 122 ? -12.896 1.208 4.560 1.00 97.06 122 LEU A C 1
ATOM 967 O O . LEU A 1 122 ? -13.610 0.205 4.504 1.00 97.06 122 LEU A O 1
ATOM 971 N N . LEU A 1 123 ? -13.273 2.318 5.195 1.00 97.12 123 LEU A N 1
ATOM 972 C CA . LEU A 1 123 ? -14.570 2.465 5.851 1.00 97.12 123 LEU A CA 1
ATOM 973 C C . LEU A 1 123 ? -15.715 2.369 4.839 1.00 97.12 123 LEU A C 1
ATOM 975 O O . LEU A 1 123 ? -16.598 1.527 5.006 1.00 97.12 123 LEU A O 1
ATOM 979 N N . ASP A 1 124 ? -15.663 3.161 3.766 1.00 96.62 124 ASP A N 1
ATOM 980 C CA . ASP A 1 124 ? -16.666 3.144 2.694 1.00 96.62 124 ASP A CA 1
ATOM 981 C C . ASP A 1 124 ? -16.791 1.741 2.078 1.00 96.62 124 ASP A C 1
ATOM 983 O O . ASP A 1 124 ? -17.890 1.188 1.966 1.00 96.62 124 ASP A O 1
ATOM 987 N N . ARG A 1 125 ? -15.661 1.091 1.772 1.00 96.38 125 ARG A N 1
ATOM 988 C CA . ARG A 1 125 ? -15.660 -0.274 1.233 1.00 96.38 125 ARG A CA 1
ATOM 989 C C . ARG A 1 125 ? -16.256 -1.284 2.212 1.00 96.38 125 ARG A C 1
ATOM 991 O O . ARG A 1 125 ? -17.027 -2.157 1.802 1.00 96.38 125 ARG A O 1
ATOM 998 N N . THR A 1 126 ? -15.916 -1.183 3.494 1.00 96.81 126 THR A N 1
ATOM 999 C CA . THR A 1 126 ? -16.427 -2.074 4.545 1.00 96.81 126 THR A CA 1
ATOM 1000 C C . THR A 1 126 ? -17.939 -1.912 4.700 1.00 96.81 126 THR A C 1
ATOM 1002 O O . THR A 1 126 ? -18.656 -2.909 4.761 1.00 96.81 126 THR A O 1
ATOM 1005 N N . GLN A 1 127 ? -18.448 -0.679 4.676 1.00 95.69 127 GLN A N 1
ATOM 1006 C CA . GLN A 1 127 ? -19.882 -0.394 4.751 1.00 95.69 127 GLN A CA 1
ATOM 1007 C C . GLN A 1 127 ? -20.637 -0.946 3.535 1.00 95.69 127 GLN A C 1
ATOM 1009 O O . GLN A 1 127 ? -21.608 -1.687 3.700 1.00 95.69 127 GLN A O 1
ATOM 1014 N N . ARG A 1 128 ? -20.152 -0.686 2.312 1.00 96.25 128 ARG A N 1
ATOM 1015 C CA . ARG A 1 128 ? -20.772 -1.192 1.069 1.00 96.25 128 ARG A CA 1
ATOM 1016 C C . ARG A 1 128 ? -20.776 -2.716 0.968 1.00 96.25 128 ARG A C 1
ATOM 1018 O O . ARG A 1 128 ? -21.657 -3.287 0.337 1.00 96.25 128 ARG A O 1
ATOM 1025 N N . SER A 1 129 ? -19.796 -3.376 1.579 1.00 94.38 129 SER A N 1
ATOM 1026 C CA . SER A 1 129 ? -19.668 -4.839 1.585 1.00 94.38 129 SER A CA 1
ATOM 1027 C C . SER A 1 129 ? -20.298 -5.513 2.811 1.00 94.38 129 SER A C 1
ATOM 1029 O O . SER A 1 129 ? -20.066 -6.700 3.052 1.00 94.38 129 SER A O 1
ATOM 1031 N N . ALA A 1 130 ? -21.079 -4.775 3.612 1.00 94.00 130 ALA A N 1
ATOM 1032 C CA . ALA A 1 130 ? -21.683 -5.258 4.857 1.00 94.00 130 ALA A CA 1
ATOM 1033 C C . ALA A 1 130 ? -20.667 -5.931 5.811 1.00 94.00 130 ALA A C 1
ATOM 1035 O O . ALA A 1 130 ? -20.980 -6.908 6.505 1.00 94.00 130 ALA A O 1
ATOM 1036 N N . GLY A 1 131 ? -19.436 -5.415 5.823 1.00 93.25 131 GLY A N 1
ATOM 1037 C CA . GLY A 1 131 ? -18.330 -5.870 6.660 1.00 93.25 131 GLY A CA 1
ATOM 1038 C C . GLY A 1 131 ? -17.470 -6.994 6.082 1.00 93.25 131 GLY A C 1
ATOM 1039 O O . GLY A 1 131 ? -16.588 -7.486 6.789 1.00 93.25 131 GLY A O 1
ATOM 1040 N N . ARG A 1 132 ? -17.711 -7.436 4.840 1.00 94.81 132 ARG A N 1
ATOM 1041 C CA . ARG A 1 132 ? -16.984 -8.544 4.195 1.00 94.81 132 ARG A CA 1
ATOM 1042 C C . ARG A 1 132 ? -16.093 -8.043 3.058 1.00 94.81 132 ARG A C 1
ATOM 1044 O O . ARG A 1 132 ? -16.522 -7.971 1.911 1.00 94.81 132 ARG A O 1
ATOM 1051 N N . LEU A 1 133 ? -14.837 -7.748 3.376 1.00 95.56 133 LEU A N 1
ATOM 1052 C CA . LEU A 1 133 ? -13.840 -7.373 2.375 1.00 95.56 133 LEU A CA 1
ATOM 1053 C C . LEU A 1 133 ? -13.425 -8.582 1.522 1.00 95.56 133 LEU A C 1
ATOM 1055 O O . LEU A 1 133 ? -13.249 -9.688 2.034 1.00 95.56 133 LEU A O 1
ATOM 1059 N N . ASP A 1 134 ? -13.250 -8.354 0.222 1.00 95.00 134 ASP A N 1
ATOM 1060 C CA . ASP A 1 134 ? -12.634 -9.322 -0.689 1.00 95.00 134 ASP A CA 1
ATOM 1061 C C . ASP A 1 134 ? -11.111 -9.428 -0.446 1.00 95.00 134 ASP A C 1
ATOM 1063 O O . ASP A 1 134 ? -10.536 -8.731 0.394 1.00 95.00 134 ASP A O 1
ATOM 1067 N N . ALA A 1 135 ? -10.441 -10.341 -1.156 1.00 95.44 135 ALA A N 1
ATOM 1068 C CA . ALA A 1 135 ? -9.033 -10.640 -0.902 1.00 95.44 135 ALA A CA 1
ATOM 1069 C C . ALA A 1 135 ? -8.084 -9.429 -1.083 1.00 95.44 135 ALA A C 1
ATOM 1071 O O . ALA A 1 135 ? -7.255 -9.222 -0.192 1.00 95.44 135 ALA A O 1
ATOM 1072 N N . PRO A 1 136 ? -8.171 -8.618 -2.160 1.00 94.19 136 PRO A N 1
ATOM 1073 C CA . PRO A 1 136 ? -7.367 -7.399 -2.284 1.00 94.19 136 PRO A CA 1
ATOM 1074 C C . PRO A 1 136 ? -7.585 -6.410 -1.135 1.00 94.19 136 PRO A C 1
ATOM 1076 O O . PRO A 1 136 ? -6.620 -5.995 -0.492 1.00 94.19 136 PRO A O 1
ATOM 1079 N N . TRP A 1 137 ? -8.841 -6.104 -0.800 1.00 95.88 137 TRP A N 1
ATOM 1080 C CA . TRP A 1 137 ? -9.157 -5.138 0.254 1.00 95.88 137 TRP A CA 1
ATOM 1081 C C . TRP A 1 137 ? -8.790 -5.641 1.654 1.00 95.88 137 TRP A C 1
ATOM 1083 O O . TRP A 1 137 ? -8.359 -4.858 2.501 1.00 95.88 137 TRP A O 1
ATOM 1093 N N . ARG A 1 138 ? -8.885 -6.951 1.905 1.00 97.19 138 ARG A N 1
ATOM 1094 C CA . ARG A 1 138 ? -8.414 -7.565 3.154 1.00 97.19 138 ARG A 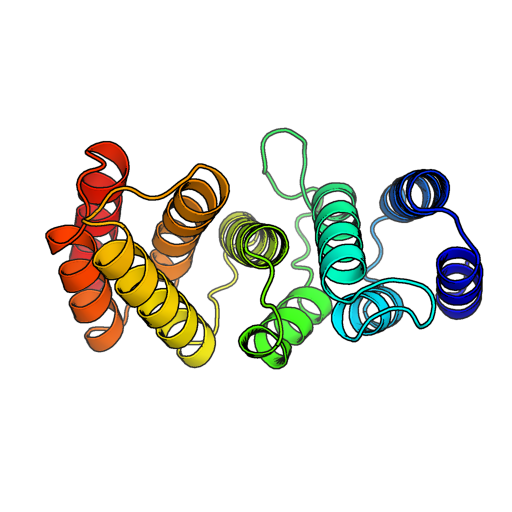CA 1
ATOM 1095 C C . ARG A 1 138 ? -6.896 -7.448 3.316 1.00 97.19 138 ARG A C 1
ATOM 1097 O O . ARG A 1 138 ? -6.433 -7.169 4.422 1.00 97.19 138 ARG A O 1
ATOM 1104 N N . ARG A 1 139 ? -6.119 -7.650 2.242 1.00 96.56 139 ARG A N 1
ATOM 1105 C CA . ARG A 1 139 ? -4.655 -7.462 2.270 1.00 96.56 139 ARG A CA 1
ATOM 1106 C C . ARG A 1 139 ? -4.290 -6.007 2.540 1.00 96.56 139 ARG A C 1
ATOM 1108 O O . ARG A 1 139 ? -3.469 -5.755 3.420 1.00 96.56 139 ARG A O 1
ATOM 1115 N N . LEU A 1 140 ? -4.952 -5.079 1.850 1.00 97.38 140 LEU A N 1
ATOM 1116 C CA . LEU A 1 140 ? -4.775 -3.650 2.078 1.00 97.38 140 LEU A CA 1
ATOM 1117 C C . LEU A 1 140 ? -5.052 -3.284 3.539 1.00 97.38 140 LEU A C 1
ATOM 1119 O O . LEU A 1 140 ? -4.197 -2.680 4.176 1.00 97.38 140 LEU A O 1
ATOM 1123 N N . ALA A 1 141 ? -6.197 -3.703 4.090 1.00 98.00 141 ALA A N 1
ATOM 1124 C CA . ALA A 1 141 ? -6.567 -3.422 5.477 1.00 98.00 141 ALA A CA 1
ATOM 1125 C C . ALA A 1 141 ? -5.499 -3.904 6.471 1.00 98.00 141 ALA A C 1
ATOM 1127 O O . ALA A 1 141 ? -5.112 -3.160 7.370 1.00 98.00 141 ALA A O 1
ATOM 1128 N N . ARG A 1 142 ? -4.977 -5.125 6.283 1.00 97.62 142 ARG A N 1
ATOM 1129 C CA . ARG A 1 142 ? -3.932 -5.690 7.148 1.00 97.62 142 ARG A CA 1
ATOM 1130 C C . ARG A 1 142 ? -2.679 -4.811 7.171 1.00 97.62 142 ARG A C 1
ATOM 1132 O O . ARG A 1 142 ? -2.209 -4.459 8.250 1.00 97.62 142 ARG A O 1
ATOM 1139 N N . HIS A 1 143 ? -2.157 -4.449 6.002 1.00 97.50 143 HIS A N 1
ATOM 1140 C CA . HIS A 1 143 ? -0.936 -3.644 5.913 1.00 97.50 143 HIS A CA 1
ATOM 1141 C C . HIS A 1 143 ? -1.166 -2.186 6.314 1.00 97.50 143 HIS A C 1
ATOM 1143 O O . HIS A 1 143 ? -0.318 -1.594 6.976 1.00 97.50 143 HIS A O 1
ATOM 1149 N N . TYR A 1 144 ? -2.338 -1.631 6.008 1.00 98.06 144 TYR A N 1
ATOM 1150 C CA . TYR A 1 144 ? -2.743 -0.313 6.479 1.00 98.06 144 TYR A CA 1
ATOM 1151 C C . TYR A 1 144 ? -2.725 -0.231 8.013 1.00 98.06 144 TYR A C 1
ATOM 1153 O O . TYR A 1 144 ? -2.097 0.673 8.555 1.00 98.06 144 TYR A O 1
ATOM 1161 N N . PHE A 1 145 ? -3.337 -1.182 8.731 1.00 97.75 145 PHE A N 1
ATOM 1162 C CA . PHE A 1 145 ? -3.360 -1.153 10.201 1.00 97.75 145 PHE A CA 1
ATOM 1163 C C . PHE A 1 145 ? -1.960 -1.266 10.824 1.00 97.75 145 PHE A C 1
ATOM 1165 O O . PHE A 1 145 ? -1.699 -0.664 11.865 1.00 97.75 145 PHE A O 1
ATOM 1172 N N . GLN A 1 146 ? -1.047 -2.005 10.189 1.00 95.38 146 GLN A N 1
ATOM 1173 C CA . GLN A 1 146 ? 0.350 -2.096 10.623 1.00 95.38 146 GLN A CA 1
ATOM 1174 C C . GLN A 1 146 ? 1.105 -0.783 10.387 1.00 95.38 146 GLN A C 1
ATOM 1176 O O . GLN A 1 146 ? 1.799 -0.302 11.277 1.00 95.38 146 GLN A O 1
ATOM 1181 N N . ALA A 1 147 ? 0.954 -0.182 9.206 1.00 96.50 147 ALA A N 1
ATOM 1182 C CA . ALA A 1 147 ? 1.606 1.079 8.869 1.00 96.50 147 ALA A CA 1
ATOM 1183 C C . ALA A 1 147 ? 1.046 2.260 9.676 1.00 96.50 147 ALA A C 1
ATOM 1185 O O . ALA A 1 147 ? 1.801 3.142 10.074 1.00 96.50 147 ALA A O 1
ATOM 1186 N N . ALA A 1 148 ? -0.256 2.260 9.966 1.00 97.00 148 ALA A N 1
ATOM 1187 C CA . ALA A 1 148 ? -0.901 3.277 10.786 1.00 97.00 148 ALA A CA 1
ATOM 1188 C C . ALA A 1 148 ? -0.319 3.312 12.209 1.00 97.00 148 ALA A C 1
ATOM 1190 O O . ALA A 1 148 ? -0.112 4.391 12.753 1.00 97.00 148 ALA A O 1
ATOM 1191 N N . ALA A 1 149 ? 0.038 2.157 12.783 1.00 94.56 149 ALA A N 1
ATOM 1192 C CA . ALA A 1 149 ? 0.664 2.080 14.106 1.00 94.56 149 ALA A CA 1
ATOM 1193 C C . ALA A 1 149 ? 2.029 2.796 14.192 1.00 94.56 149 ALA A C 1
ATOM 1195 O O . ALA A 1 149 ? 2.471 3.132 15.286 1.00 94.56 149 ALA A O 1
ATOM 1196 N N . LEU A 1 150 ? 2.691 3.072 13.060 1.00 94.44 150 LEU A N 1
ATOM 1197 C CA . LEU A 1 150 ? 3.936 3.851 13.030 1.00 94.44 150 LEU A CA 1
ATOM 1198 C C . LEU A 1 150 ? 3.719 5.343 13.315 1.00 94.44 150 LEU A C 1
ATOM 1200 O O . LEU A 1 150 ? 4.687 6.069 13.536 1.00 94.44 150 LEU A O 1
ATOM 1204 N N . ARG A 1 151 ? 2.472 5.823 13.259 1.00 92.62 151 ARG A N 1
ATOM 1205 C CA . ARG A 1 151 ? 2.129 7.229 13.463 1.00 92.62 151 ARG A CA 1
ATOM 1206 C C . ARG A 1 151 ? 0.876 7.355 14.335 1.00 92.62 151 ARG A C 1
ATOM 1208 O O . ARG A 1 151 ? -0.227 7.465 13.799 1.00 92.62 151 ARG A O 1
ATOM 1215 N N . PRO A 1 152 ? 1.038 7.348 15.668 1.00 88.94 152 PRO A N 1
ATOM 1216 C CA . PRO A 1 152 ? -0.065 7.558 16.593 1.00 88.94 152 PRO A CA 1
ATOM 1217 C C . PRO A 1 152 ? -0.769 8.892 16.339 1.00 88.94 152 PRO A C 1
ATOM 1219 O O . PRO A 1 152 ? -0.142 9.950 16.344 1.00 88.94 152 PRO A O 1
ATOM 1222 N N . ASP A 1 153 ? -2.076 8.831 16.100 1.00 93.38 153 ASP A N 1
ATOM 1223 C CA . ASP A 1 153 ? -2.924 10.000 15.888 1.00 93.38 153 ASP A CA 1
ATOM 1224 C C . ASP A 1 153 ? -4.335 9.707 16.437 1.00 93.38 153 ASP A C 1
ATOM 1226 O O . ASP A 1 153 ? -4.975 8.745 15.999 1.00 93.38 153 ASP A O 1
ATOM 1230 N N . PRO A 1 154 ? -4.860 10.504 17.388 1.00 92.25 154 PRO A N 1
ATOM 1231 C CA . PRO A 1 154 ? -6.162 10.233 17.997 1.00 92.25 154 PRO A CA 1
ATOM 1232 C C . PRO A 1 154 ? -7.347 10.292 17.026 1.00 92.25 154 PRO A C 1
ATOM 1234 O O . PRO A 1 154 ? -8.350 9.607 17.243 1.00 92.25 154 PRO A O 1
ATOM 1237 N N . ALA A 1 155 ? -7.279 11.117 15.976 1.00 92.81 155 ALA A N 1
ATOM 1238 C CA . ALA A 1 155 ? -8.339 11.182 14.974 1.00 92.81 155 ALA A CA 1
ATOM 1239 C C . ALA A 1 155 ? -8.313 9.931 14.087 1.00 92.81 155 ALA A C 1
ATOM 1241 O O . ALA A 1 155 ? -9.363 9.337 13.831 1.00 92.81 155 ALA A O 1
ATOM 1242 N N . LEU A 1 156 ? -7.117 9.476 13.706 1.00 95.62 156 LEU A N 1
ATOM 1243 C CA . LEU A 1 156 ? -6.919 8.218 12.992 1.00 95.62 156 LEU A CA 1
ATOM 1244 C C . LEU A 1 156 ? -7.388 7.016 13.821 1.00 95.62 156 LEU A C 1
ATOM 1246 O O . LEU A 1 156 ? -8.083 6.147 13.299 1.00 95.62 156 LEU A O 1
ATOM 1250 N N . ALA A 1 157 ? -7.077 6.991 15.118 1.00 95.19 157 ALA A N 1
ATOM 1251 C CA . ALA A 1 157 ? -7.477 5.917 16.023 1.00 95.19 157 ALA A CA 1
ATOM 1252 C C . ALA A 1 157 ? -9.005 5.758 16.100 1.00 95.19 157 ALA A C 1
ATOM 1254 O O . ALA A 1 157 ? -9.520 4.638 16.058 1.00 95.19 157 ALA A O 1
ATOM 1255 N N . ARG A 1 158 ? -9.750 6.874 16.145 1.00 95.38 158 ARG A N 1
ATOM 1256 C CA . ARG A 1 158 ? -11.225 6.856 16.092 1.00 95.38 158 ARG A CA 1
ATOM 1257 C C . ARG A 1 158 ? -11.733 6.263 14.783 1.00 95.38 158 ARG A C 1
ATOM 1259 O O . ARG A 1 158 ? -12.616 5.411 14.809 1.00 95.38 158 ARG A O 1
ATOM 1266 N N . LEU A 1 159 ? -11.143 6.660 13.659 1.00 96.31 159 LEU A N 1
ATOM 1267 C CA . LEU A 1 159 ? -11.543 6.163 12.345 1.00 96.31 159 LEU A CA 1
ATOM 1268 C C . LEU A 1 159 ? -11.240 4.663 12.178 1.00 96.31 159 LEU A C 1
ATOM 1270 O O . LEU A 1 159 ? -12.057 3.916 11.642 1.00 96.31 159 LEU A O 1
ATOM 1274 N N . ILE A 1 160 ? -10.112 4.186 12.709 1.00 97.38 160 ILE A N 1
ATOM 1275 C CA . ILE A 1 160 ? -9.790 2.752 12.766 1.00 97.38 160 ILE A CA 1
ATOM 1276 C C . ILE A 1 160 ? -10.805 1.996 13.634 1.00 97.38 160 ILE A C 1
ATOM 1278 O O . ILE A 1 160 ? -11.234 0.902 13.257 1.00 97.38 160 ILE A O 1
ATOM 1282 N N . ASP A 1 161 ? -11.239 2.567 14.762 1.00 96.69 161 ASP A N 1
ATOM 1283 C CA . ASP A 1 161 ? -12.282 1.962 15.597 1.00 96.69 161 ASP A CA 1
ATOM 1284 C C . ASP A 1 161 ? -13.642 1.894 14.879 1.00 96.69 161 ASP A C 1
ATOM 1286 O O . ASP A 1 161 ? -14.366 0.905 15.015 1.00 96.69 161 ASP A O 1
ATOM 1290 N N . GLU A 1 162 ? -13.981 2.892 14.062 1.00 97.12 162 GLU A N 1
ATOM 1291 C CA . GLU A 1 162 ? -15.175 2.862 13.209 1.00 97.12 162 GLU A CA 1
ATOM 1292 C C . GLU A 1 162 ? -15.103 1.745 12.158 1.00 97.12 162 GLU A C 1
ATOM 1294 O O . GLU A 1 162 ? -16.041 0.949 12.045 1.00 97.12 162 GLU A O 1
ATOM 1299 N N . ILE A 1 163 ? -13.971 1.611 11.453 1.00 97.75 163 ILE A N 1
ATOM 1300 C CA . ILE A 1 163 ? -13.737 0.508 10.504 1.00 97.75 163 ILE A CA 1
ATOM 1301 C C . ILE A 1 163 ? -13.877 -0.837 11.226 1.00 97.75 163 ILE A C 1
ATOM 1303 O O . ILE A 1 163 ? -14.597 -1.725 10.764 1.00 97.75 163 ILE A O 1
ATOM 1307 N N . ARG A 1 164 ? -13.247 -0.980 12.399 1.00 97.75 164 ARG A N 1
ATOM 1308 C CA . ARG A 1 164 ? -13.322 -2.187 13.233 1.00 97.75 164 ARG A CA 1
ATOM 1309 C C . ARG A 1 164 ? -14.764 -2.579 13.549 1.00 97.75 164 ARG A C 1
ATOM 1311 O O . ARG A 1 164 ? -15.087 -3.762 13.483 1.00 97.75 164 ARG A O 1
ATOM 1318 N N . ARG A 1 165 ? -15.623 -1.623 13.915 1.00 97.00 165 ARG A N 1
ATOM 1319 C CA . ARG A 1 165 ? -17.040 -1.886 14.236 1.00 97.00 165 ARG A CA 1
ATOM 1320 C C . ARG A 1 165 ? -17.842 -2.346 13.019 1.00 97.00 165 ARG A C 1
ATOM 1322 O O . ARG A 1 165 ? -18.816 -3.074 13.189 1.00 97.00 165 ARG A O 1
ATOM 1329 N N . ALA A 1 166 ? -17.440 -1.938 11.817 1.00 96.44 166 ALA A N 1
ATOM 1330 C CA . ALA A 1 166 ? -18.092 -2.328 10.572 1.00 96.44 166 ALA A CA 1
ATOM 1331 C C . ALA A 1 166 ? -17.596 -3.680 10.017 1.00 96.44 166 ALA A C 1
ATOM 1333 O O . ALA A 1 166 ? -18.314 -4.327 9.255 1.00 96.44 166 ALA A O 1
ATOM 1334 N N . LEU A 1 167 ? -16.390 -4.126 10.386 1.00 97.19 167 LEU A N 1
ATOM 1335 C CA . LEU A 1 167 ? -15.790 -5.375 9.909 1.00 97.19 167 LEU A CA 1
ATOM 1336 C C . 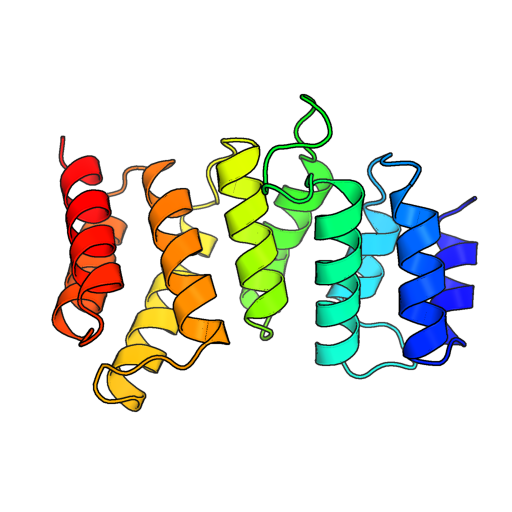LEU A 1 167 ? -16.466 -6.632 10.484 1.00 97.19 167 LEU A C 1
ATOM 1338 O O . LEU A 1 167 ? -16.836 -6.697 11.654 1.00 97.19 167 LEU A O 1
ATOM 1342 N N . ARG A 1 168 ? -16.543 -7.688 9.665 1.00 95.19 168 ARG A N 1
ATOM 1343 C CA . ARG A 1 168 ? -16.952 -9.046 10.081 1.00 95.19 168 ARG A CA 1
ATOM 1344 C C . ARG A 1 168 ? -15.811 -10.063 10.072 1.00 95.19 168 ARG A C 1
ATOM 1346 O O . ARG A 1 168 ? -15.995 -11.195 10.514 1.00 95.19 168 ARG A O 1
ATOM 1353 N N . ASP A 1 169 ? -14.647 -9.682 9.560 1.00 95.56 169 ASP A N 1
ATOM 1354 C CA . ASP A 1 169 ? -13.454 -10.523 9.572 1.00 95.56 169 ASP A CA 1
ATOM 1355 C C . ASP A 1 169 ? -12.793 -10.461 10.956 1.00 95.56 169 ASP A C 1
ATOM 1357 O O . ASP A 1 169 ? -12.266 -9.423 11.358 1.00 95.56 169 ASP A O 1
ATOM 1361 N N . ARG A 1 170 ? -12.830 -11.576 11.697 1.00 96.25 170 ARG A N 1
ATOM 1362 C CA . ARG A 1 170 ? -12.308 -11.651 13.070 1.00 96.25 170 ARG A CA 1
ATOM 1363 C C . ARG A 1 170 ? -10.833 -11.263 13.160 1.00 96.25 170 ARG A C 1
ATOM 1365 O O . ARG A 1 170 ? -1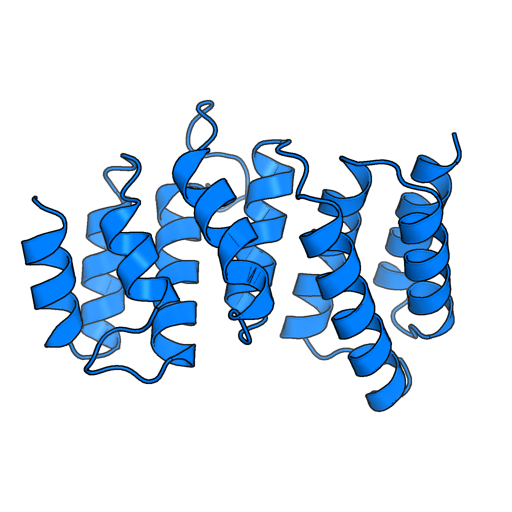0.445 -10.635 14.140 1.00 96.25 170 ARG A O 1
ATOM 1372 N N . GLU A 1 171 ? -10.024 -11.641 12.174 1.00 96.25 171 GLU A N 1
ATOM 1373 C CA . GLU A 1 171 ? -8.594 -11.336 12.172 1.00 96.25 171 GLU A CA 1
ATOM 1374 C C . GLU A 1 171 ? -8.380 -9.824 12.052 1.00 96.25 171 GLU A C 1
ATOM 1376 O O . GLU A 1 171 ? -7.688 -9.223 12.874 1.00 96.25 171 GLU A O 1
ATOM 1381 N N . LEU A 1 172 ? -9.050 -9.193 11.082 1.00 96.81 172 LEU A N 1
ATOM 1382 C CA . LEU A 1 172 ? -8.954 -7.748 10.878 1.00 96.81 172 LEU A CA 1
ATOM 1383 C C . LEU A 1 172 ? -9.545 -6.951 12.044 1.00 96.81 172 LEU A C 1
ATOM 1385 O O . LEU A 1 172 ? -9.006 -5.907 12.392 1.00 96.81 172 LEU A O 1
ATOM 1389 N N . VAL A 1 173 ? -10.616 -7.439 12.678 1.00 97.69 173 VAL A N 1
ATOM 1390 C CA . VAL A 1 173 ? -11.195 -6.806 13.875 1.00 97.69 173 VAL A CA 1
ATOM 1391 C C . VAL A 1 173 ? -10.186 -6.774 15.022 1.00 97.69 173 VAL A C 1
ATOM 1393 O O . VAL A 1 173 ? -10.052 -5.748 15.692 1.00 97.69 173 VAL A O 1
ATOM 1396 N N . LEU A 1 174 ? -9.482 -7.883 15.265 1.00 97.44 174 LEU A N 1
ATOM 1397 C CA . LEU A 1 174 ? -8.466 -7.953 16.318 1.00 97.44 174 LEU A CA 1
ATOM 1398 C C . LEU A 1 174 ? -7.276 -7.046 16.005 1.00 97.44 174 LEU A C 1
ATOM 1400 O O . LEU A 1 174 ? -6.819 -6.329 16.893 1.00 97.44 174 LEU A O 1
ATOM 1404 N N . LEU A 1 175 ? -6.827 -7.032 14.749 1.00 96.75 175 LEU A N 1
ATOM 1405 C CA . LEU A 1 175 ? -5.735 -6.171 14.310 1.00 96.75 175 LEU A CA 1
ATOM 1406 C C . LEU A 1 175 ? -6.096 -4.685 14.440 1.00 96.75 175 LEU A C 1
ATOM 1408 O O . LEU A 1 175 ? -5.366 -3.942 15.083 1.00 96.75 175 LEU A O 1
ATOM 1412 N N . ALA A 1 176 ? -7.256 -4.267 13.926 1.00 96.75 176 ALA A N 1
ATOM 1413 C CA . ALA A 1 176 ? -7.727 -2.887 14.032 1.00 96.75 176 ALA A CA 1
ATOM 1414 C C . ALA A 1 176 ? -7.878 -2.440 15.495 1.00 96.75 176 ALA A C 1
ATOM 1416 O O . ALA A 1 176 ? -7.526 -1.315 15.841 1.00 96.75 176 ALA A O 1
ATOM 1417 N N . ARG A 1 177 ? -8.356 -3.332 16.376 1.00 96.56 177 ARG A N 1
ATOM 1418 C CA . ARG A 1 177 ? -8.436 -3.065 17.818 1.00 96.56 177 ARG A CA 1
ATOM 1419 C C . ARG A 1 177 ? -7.057 -2.822 18.425 1.00 96.56 177 ARG A C 1
ATOM 1421 O O . ARG A 1 177 ? -6.903 -1.866 19.176 1.00 96.56 177 ARG A O 1
ATOM 1428 N N . ALA A 1 178 ? -6.094 -3.696 18.134 1.00 95.06 178 ALA A N 1
ATOM 1429 C CA . ALA A 1 178 ? -4.736 -3.577 18.653 1.00 95.06 178 ALA A CA 1
ATOM 1430 C C . ALA A 1 178 ? -4.065 -2.290 18.156 1.00 95.06 178 ALA A C 1
ATOM 1432 O O . ALA A 1 178 ? -3.492 -1.559 18.957 1.00 95.06 178 ALA A O 1
ATOM 1433 N N . THR A 1 179 ? -4.217 -1.971 16.867 1.00 94.81 179 THR A N 1
ATOM 1434 C CA . THR A 1 179 ? -3.711 -0.727 16.279 1.00 94.81 179 THR A CA 1
ATOM 1435 C C . THR A 1 179 ? -4.323 0.501 16.945 1.00 94.81 179 THR A C 1
ATOM 1437 O O . THR A 1 179 ? -3.580 1.380 17.357 1.00 94.81 179 THR A O 1
ATOM 1440 N N . ALA A 1 180 ? -5.652 0.569 17.089 1.00 92.69 180 ALA A N 1
ATOM 1441 C CA . ALA A 1 180 ? -6.301 1.724 17.710 1.00 92.69 180 ALA A CA 1
ATOM 1442 C C . ALA A 1 180 ? -5.902 1.893 19.184 1.00 92.69 180 ALA A C 1
ATOM 1444 O O . ALA A 1 180 ? -5.692 3.017 19.623 1.00 92.69 180 ALA A O 1
ATOM 1445 N N . ALA A 1 181 ? -5.772 0.795 19.937 1.00 90.31 181 ALA A N 1
ATOM 1446 C CA . ALA A 1 181 ? -5.334 0.839 21.332 1.00 90.31 181 ALA A CA 1
ATOM 1447 C C . ALA A 1 181 ? -3.909 1.397 21.463 1.00 90.31 181 ALA A C 1
ATOM 1449 O O . ALA A 1 181 ? -3.697 2.328 22.230 1.00 90.31 181 ALA A O 1
ATOM 1450 N N . ALA A 1 182 ? -2.979 0.919 20.631 1.00 89.12 182 ALA A N 1
ATOM 1451 C CA . ALA A 1 182 ? -1.585 1.366 20.628 1.00 89.12 182 ALA A CA 1
ATOM 1452 C C . ALA A 1 182 ? -1.392 2.850 20.251 1.00 89.12 182 ALA A C 1
ATOM 1454 O O . ALA A 1 182 ? -0.280 3.356 20.335 1.00 89.12 182 ALA A O 1
ATOM 1455 N N . MET A 1 183 ? -2.442 3.543 19.794 1.00 88.75 183 MET A N 1
ATOM 1456 C CA . MET A 1 183 ? -2.399 4.972 19.460 1.00 88.75 183 MET A CA 1
ATOM 1457 C C . MET A 1 183 ? -2.843 5.891 20.607 1.00 88.75 183 MET A C 1
ATOM 1459 O O . MET A 1 183 ? -2.730 7.109 20.468 1.00 88.75 183 MET A O 1
ATOM 1463 N N . PHE A 1 184 ? -3.400 5.337 21.688 1.00 77.00 184 PHE A N 1
ATOM 1464 C CA . PHE A 1 184 ? -3.830 6.091 22.873 1.00 77.00 184 PHE A CA 1
ATOM 1465 C C . PHE A 1 184 ? -2.886 5.937 24.074 1.00 77.00 184 PHE A C 1
ATOM 1467 O O . PHE A 1 184 ? -3.058 6.676 25.045 1.00 77.00 184 PHE A O 1
ATOM 1474 N N . ASP A 1 185 ? -1.941 4.998 24.000 1.00 64.31 185 ASP A N 1
ATOM 1475 C CA . ASP A 1 185 ? -0.881 4.767 24.991 1.00 64.31 185 ASP A CA 1
ATOM 1476 C C . ASP A 1 185 ? 0.324 5.692 24.738 1.00 64.31 185 ASP A C 1
ATOM 1478 O O . ASP A 1 185 ? 0.900 6.192 25.732 1.00 64.31 185 ASP A O 1
#

pLDDT: mean 92.8, std 5.7, range [54.38, 98.06]

Radius of gyration: 16.83 Å; chains: 1; bounding box: 42×26×52 Å

Foldseek 3Di:
DDLVVLLVCCLPDDLVVLLVSLLVVLVAQDQDLVNLLDLCVDRPNDDNLSSLVSSLSSLCSNFADPVLAGPDLDQSVSNLVSCLVSVVVPPHLSSLLSSLSSCLNNLPQRDPVNLVVLLVVLLVQLVVVQQDDDPSSVSNLLSSLSSLLSPQDLVSLVSLVSSLVSHPPPVSVVSSVVSSVSSVD

Sequence (185 aa):
MHDEALIAALADATLADAFEILSGAAEHPDERPELLQSLVNGLRSHRRWVSHMLAAHYLERAMLQPDGSPRTEQVPALSLELLAREYHRIEDSTLQTVFFRLSTAYRWPPPNTVLMHAANQLLDRTQRSAGRLDAPWRRLARHYFQAAALRPDPALARLIDEIRRALRDRELVLLARATAAAMFD

Secondary structure (DSSP, 8-state):
--HHHHHHHHHHS-HHHHHHHHHHHHTS----HHHHHHHHH--TTS-HHHHHHHHHHHHHHHHB-TTS-BSSSS--HHHHHHHHHHGGG---HHHHHHHHHHHHHTT-PPPHHHHHHHHHHHHHHHHHTTT---HHHHHHHHHHHHHHTTS--HHHHHHHHHHHHH---HHHHHHHHHHHHTTT-